Protein AF-A0A9D6Q0T9-F1 (afdb_monomer_lite)

Secondary structure (DSSP, 8-state):
--HHHHHHHHHHHHHHHHHHHHHHHHHHHTHHHHT-PPPP-------SS--SS-HHHHHHHHHHH--SS-EEEEEEEEETTEEEEEEEE--SS-SEEEEETTT--B-PSPPHHHHHHHHHTTS-TTPPEEEEEEEEEE--TT-SS-EEEEEEEE-STT--EEEEETTT--EEEEE-HHHHHHHHHTT-

pLDDT: mean 85.37, std 9.81, range [48.0, 95.06]

Structure (mmCIF, N/CA/C/O backbone):
data_AF-A0A9D6Q0T9-F1
#
_entry.id   AF-A0A9D6Q0T9-F1
#
loop_
_atom_site.group_PDB
_atom_site.id
_atom_site.type_symbol
_atom_site.label_atom_id
_atom_site.label_alt_id
_atom_site.label_comp_id
_atom_site.label_asym_id
_atom_site.label_entity_id
_atom_site.label_seq_id
_atom_site.pdbx_PDB_ins_code
_atom_site.Cartn_x
_atom_site.Cartn_y
_atom_site.Cartn_z
_atom_site.occupancy
_atom_site.B_iso_or_equiv
_atom_site.auth_seq_id
_atom_site.auth_comp_id
_atom_site.auth_asym_id
_atom_site.auth_atom_id
_atom_site.pdbx_PDB_model_num
ATOM 1 N N . MET A 1 1 ? 51.146 19.565 -35.446 1.00 56.25 1 MET A N 1
ATOM 2 C CA . MET A 1 1 ? 50.320 18.329 -35.455 1.00 56.25 1 MET A CA 1
ATOM 3 C C . MET A 1 1 ? 49.364 18.168 -34.254 1.00 56.25 1 MET A C 1
ATOM 5 O O . MET A 1 1 ? 48.573 17.237 -34.261 1.00 56.25 1 MET A O 1
ATOM 9 N N . LYS A 1 2 ? 49.366 19.060 -33.245 1.00 70.19 2 LYS A N 1
ATOM 10 C CA . LYS A 1 2 ? 48.575 18.885 -32.005 1.00 70.19 2 LYS A CA 1
ATOM 11 C C . LYS A 1 2 ? 47.169 19.521 -32.035 1.00 70.19 2 LYS A C 1
ATOM 13 O O . LYS A 1 2 ? 46.230 18.928 -31.521 1.00 70.19 2 LYS A O 1
ATOM 18 N N . LEU A 1 3 ? 46.997 20.662 -32.713 1.00 79.25 3 LEU A N 1
ATOM 19 C CA . LEU A 1 3 ? 45.745 21.440 -32.677 1.00 79.25 3 LEU A CA 1
ATOM 20 C C . LEU A 1 3 ? 44.572 20.778 -33.425 1.00 79.25 3 LEU A C 1
ATOM 22 O O . LEU A 1 3 ? 43.457 20.746 -32.922 1.00 79.25 3 LEU A O 1
ATOM 26 N N . ARG A 1 4 ? 44.824 20.181 -34.599 1.00 81.62 4 ARG A N 1
ATOM 27 C CA . ARG A 1 4 ? 43.792 19.479 -35.389 1.00 81.62 4 ARG A CA 1
ATOM 28 C C . ARG A 1 4 ? 43.253 18.239 -34.675 1.00 81.62 4 ARG A C 1
ATOM 30 O O . ARG A 1 4 ? 42.054 17.987 -34.704 1.00 81.62 4 ARG A O 1
ATOM 37 N N . ASN A 1 5 ? 44.137 17.473 -34.038 1.00 84.88 5 ASN A N 1
ATOM 38 C CA . ASN A 1 5 ? 43.745 16.277 -33.297 1.00 84.88 5 ASN A CA 1
ATOM 39 C C . ASN A 1 5 ? 42.996 16.65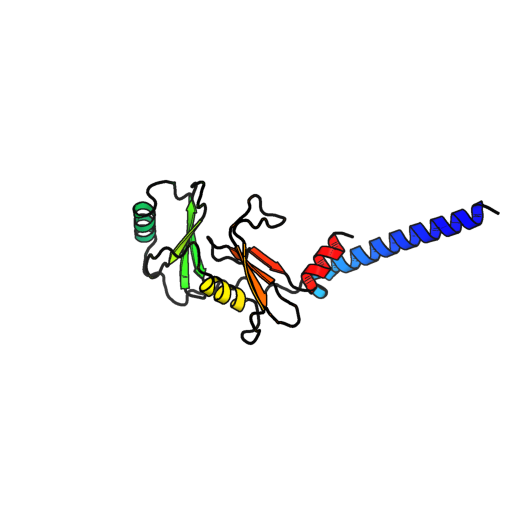9 -32.014 1.00 84.88 5 ASN A C 1
ATOM 41 O O . ASN A 1 5 ? 41.993 16.030 -31.700 1.00 84.88 5 ASN A O 1
ATOM 45 N N . PHE A 1 6 ? 43.416 17.739 -31.343 1.00 89.50 6 PHE A N 1
ATOM 46 C CA . PHE A 1 6 ? 42.693 18.306 -30.205 1.00 89.50 6 PHE A CA 1
ATOM 47 C C . PHE A 1 6 ? 41.296 18.808 -30.593 1.00 89.50 6 PHE A C 1
ATOM 49 O O . PHE A 1 6 ? 40.326 18.450 -29.940 1.00 89.50 6 PHE A O 1
ATOM 56 N N . HIS A 1 7 ? 41.166 19.557 -31.693 1.00 89.19 7 HIS A N 1
ATOM 57 C CA . HIS A 1 7 ? 39.867 20.032 -32.178 1.00 89.19 7 HIS A CA 1
ATOM 58 C C . HIS A 1 7 ? 38.923 18.876 -32.537 1.00 89.19 7 HIS A C 1
ATOM 60 O O . HIS A 1 7 ? 37.756 18.905 -32.163 1.00 89.19 7 HIS A O 1
ATOM 66 N N . ARG A 1 8 ? 39.423 17.823 -33.200 1.00 90.00 8 ARG A N 1
ATOM 67 C CA . ARG A 1 8 ? 38.626 16.618 -33.498 1.00 90.00 8 ARG A CA 1
ATOM 68 C C . ARG A 1 8 ? 38.205 15.870 -32.234 1.00 90.00 8 ARG A C 1
ATOM 70 O O . ARG A 1 8 ? 37.067 15.423 -32.161 1.00 90.00 8 ARG A O 1
ATOM 77 N N . LEU A 1 9 ? 39.094 15.754 -31.247 1.00 92.62 9 LEU A N 1
ATOM 78 C CA . LEU A 1 9 ? 38.790 15.107 -29.970 1.00 92.62 9 LEU A CA 1
ATOM 79 C C . LEU A 1 9 ? 37.754 15.906 -29.168 1.00 92.62 9 LEU A C 1
ATOM 81 O O . LEU A 1 9 ? 36.790 15.333 -28.668 1.00 92.62 9 LEU A O 1
ATOM 85 N N . LEU A 1 10 ? 37.920 17.229 -29.096 1.00 93.50 10 LEU A N 1
ATOM 86 C CA . LEU A 1 10 ? 36.974 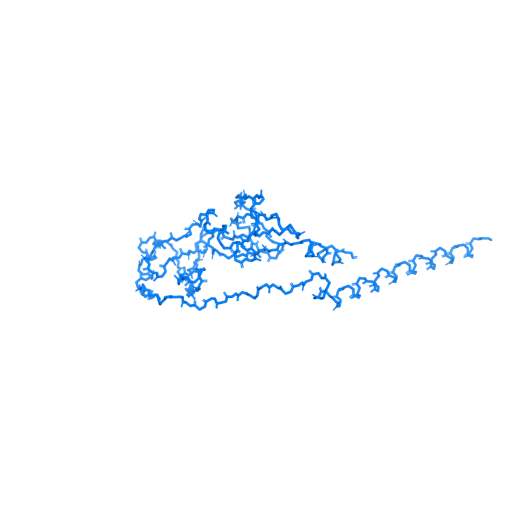18.132 -28.444 1.00 93.50 10 LEU A CA 1
ATOM 87 C C . LEU A 1 10 ? 35.616 18.116 -29.154 1.00 93.50 10 LEU A C 1
ATOM 89 O O . LEU A 1 10 ? 34.583 18.044 -28.498 1.00 93.50 10 LEU A O 1
ATOM 93 N N . GLY A 1 11 ? 35.620 18.125 -30.489 1.00 92.81 11 GLY A N 1
ATOM 94 C CA . GLY A 1 11 ? 34.417 18.003 -31.307 1.00 92.81 11 GLY A CA 1
ATOM 95 C C . GLY A 1 11 ? 33.693 16.678 -31.082 1.00 92.81 11 GLY A C 1
ATOM 96 O O . GLY A 1 11 ? 32.480 16.681 -30.911 1.00 92.81 11 GLY A O 1
ATOM 97 N N . LEU A 1 12 ? 34.421 15.559 -30.998 1.00 94.44 12 LEU A N 1
ATOM 98 C CA . LEU A 1 12 ? 33.843 14.253 -30.671 1.00 94.44 12 LEU A CA 1
ATOM 99 C C . LEU A 1 12 ? 33.223 14.250 -29.268 1.00 94.44 12 LEU A C 1
ATOM 101 O O . LEU A 1 12 ? 32.115 13.751 -29.092 1.00 94.44 12 LEU A O 1
ATOM 105 N N . PHE A 1 13 ? 33.907 14.834 -28.281 1.00 94.81 13 PHE A N 1
ATOM 106 C CA . PHE A 1 13 ? 33.393 14.929 -26.917 1.00 94.81 13 PHE A CA 1
ATOM 107 C C . PHE A 1 13 ? 32.120 15.783 -26.840 1.00 94.81 13 PHE A C 1
ATOM 109 O O . PHE A 1 13 ? 31.116 15.339 -26.288 1.00 94.81 13 PHE A O 1
ATOM 116 N N . LEU A 1 14 ? 32.133 16.976 -27.446 1.00 93.94 14 LEU A N 1
ATOM 117 C CA . LEU A 1 14 ? 30.966 17.861 -27.529 1.00 93.94 14 LEU A CA 1
ATOM 118 C C . LEU A 1 14 ? 29.807 17.198 -28.273 1.00 93.94 14 LEU A C 1
ATOM 120 O O . LEU A 1 14 ? 28.667 17.283 -27.824 1.00 93.94 14 LEU A O 1
ATOM 124 N N . PHE A 1 15 ? 30.091 16.505 -29.375 1.00 95.00 15 PHE A N 1
ATOM 125 C CA . PHE A 1 15 ? 29.083 15.767 -30.125 1.00 95.00 15 PHE A CA 1
ATOM 126 C C . PHE A 1 15 ? 28.442 14.668 -29.275 1.00 95.00 15 PHE A C 1
ATOM 128 O O . PHE A 1 15 ? 27.220 14.613 -29.194 1.00 95.00 15 PHE A O 1
ATOM 135 N N . LEU A 1 16 ? 29.237 13.833 -28.598 1.00 94.50 16 LEU A N 1
ATOM 136 C CA . LEU A 1 16 ? 28.715 12.785 -27.714 1.00 94.50 16 LEU A CA 1
ATOM 137 C C . LEU A 1 16 ? 27.912 13.369 -26.546 1.00 94.50 16 LEU A C 1
ATOM 139 O O . LEU A 1 16 ? 26.868 12.824 -26.190 1.00 94.50 16 LEU A O 1
ATOM 143 N N . PHE A 1 17 ? 28.365 14.490 -25.979 1.00 92.94 17 PHE A N 1
ATOM 144 C CA . PHE A 1 17 ? 27.651 15.195 -24.919 1.00 92.94 17 PHE A CA 1
ATOM 145 C C . PHE A 1 17 ? 26.281 15.698 -25.393 1.00 92.94 17 PHE A C 1
ATOM 147 O O . PHE A 1 17 ? 25.268 15.400 -24.759 1.00 92.94 17 PHE A O 1
ATOM 154 N N . ILE A 1 18 ? 26.232 16.402 -26.529 1.00 94.06 18 ILE A N 1
ATOM 155 C CA . ILE A 1 18 ? 24.982 16.914 -27.108 1.00 94.06 18 ILE A CA 1
ATOM 156 C C . ILE A 1 18 ? 24.071 15.755 -27.511 1.00 94.06 18 ILE A C 1
ATOM 158 O O . ILE A 1 18 ? 22.889 15.779 -27.186 1.00 94.06 18 ILE A O 1
ATOM 162 N N . LEU A 1 19 ? 24.609 14.715 -28.152 1.00 93.88 19 LEU A N 1
ATOM 163 C CA . LEU A 1 19 ? 23.846 13.537 -28.554 1.00 93.88 19 LEU A CA 1
ATOM 164 C C . LEU A 1 19 ? 23.184 12.869 -27.343 1.00 93.88 19 LEU A C 1
ATOM 166 O O . LEU A 1 19 ? 21.989 12.579 -27.384 1.00 93.88 19 LEU A O 1
ATOM 170 N N . ASN A 1 20 ? 23.928 12.677 -26.249 1.00 89.75 20 ASN A N 1
ATOM 171 C CA . ASN A 1 20 ? 23.388 12.120 -25.011 1.00 89.75 20 ASN A CA 1
ATOM 172 C C . ASN A 1 20 ? 22.319 13.037 -24.388 1.00 89.75 20 ASN A C 1
ATOM 174 O O . ASN A 1 20 ? 21.244 12.568 -24.011 1.00 89.75 20 ASN A O 1
ATOM 178 N N . ALA A 1 21 ? 22.565 14.351 -24.341 1.00 88.44 21 ALA A N 1
ATOM 179 C CA . ALA A 1 21 ? 21.605 15.324 -23.820 1.00 88.44 21 ALA A CA 1
ATOM 180 C C . ALA A 1 21 ? 20.300 15.350 -24.638 1.00 88.44 21 ALA A C 1
ATOM 182 O O . ALA A 1 21 ? 19.209 15.334 -24.064 1.00 88.44 21 ALA A O 1
ATOM 183 N N . SER A 1 22 ? 20.396 15.328 -25.970 1.00 91.44 22 SER A N 1
ATOM 184 C CA . SER A 1 22 ? 19.244 15.285 -26.873 1.00 91.44 22 SER A CA 1
ATOM 185 C C . SER A 1 22 ? 18.473 13.975 -26.751 1.00 91.44 22 SER A C 1
ATOM 187 O O . SER A 1 22 ? 17.250 14.011 -26.623 1.00 91.44 22 SER A O 1
ATOM 189 N N . LEU A 1 23 ? 19.163 12.827 -26.727 1.00 88.69 23 LEU A N 1
ATOM 190 C CA . LEU A 1 23 ? 18.531 11.523 -26.511 1.00 88.69 23 LEU A CA 1
ATOM 191 C C . LEU A 1 23 ? 17.774 11.520 -25.180 1.00 88.69 23 LEU A C 1
ATOM 193 O O . LEU A 1 23 ? 16.568 11.279 -25.170 1.00 88.69 23 LEU A O 1
ATOM 197 N N . SER A 1 24 ? 18.442 11.868 -24.077 1.00 84.75 24 SER A N 1
ATOM 198 C CA . SER A 1 24 ? 17.825 11.955 -22.747 1.00 84.75 24 SER A CA 1
ATOM 199 C C . SER A 1 24 ? 16.597 12.873 -22.745 1.00 84.75 24 SER A C 1
ATOM 201 O O . SER A 1 24 ? 15.541 12.493 -22.232 1.00 84.75 24 SER A O 1
ATOM 203 N N . GLY A 1 25 ? 16.684 14.038 -23.394 1.00 84.31 25 GLY A N 1
ATOM 204 C CA . GLY A 1 25 ? 15.562 14.962 -23.566 1.00 84.31 25 GLY A CA 1
ATOM 205 C C . GLY A 1 25 ? 14.369 14.337 -24.296 1.00 84.31 25 GLY A C 1
ATOM 206 O O . GLY A 1 25 ? 13.244 14.418 -23.803 1.00 84.31 25 GLY A O 1
ATOM 207 N N . VAL A 1 26 ? 14.604 13.653 -25.420 1.00 88.56 26 VAL A N 1
ATOM 208 C CA . VAL A 1 26 ? 13.553 12.971 -26.196 1.00 88.56 26 VAL A CA 1
ATOM 209 C C . VAL A 1 26 ? 12.909 11.846 -25.387 1.00 88.56 26 VAL A C 1
ATOM 211 O O . VAL A 1 26 ? 11.680 11.764 -25.338 1.00 88.56 26 VAL A O 1
ATOM 214 N N . PHE A 1 27 ? 13.704 11.012 -24.710 1.00 84.62 27 PHE A N 1
ATOM 215 C CA . PHE A 1 27 ? 13.180 9.950 -23.847 1.00 84.62 27 PHE A CA 1
ATOM 216 C C . PHE A 1 27 ? 12.309 10.517 -22.720 1.00 84.62 27 PHE A C 1
ATOM 218 O O . PHE A 1 27 ? 11.232 9.984 -22.453 1.00 84.62 27 PHE A O 1
ATOM 225 N N . ARG A 1 28 ? 12.739 11.618 -22.090 1.00 80.44 28 ARG A N 1
ATOM 226 C CA . ARG A 1 28 ? 11.983 12.289 -21.022 1.00 80.44 28 ARG A CA 1
ATOM 227 C C . ARG A 1 28 ? 10.688 12.911 -21.540 1.00 80.44 28 ARG A C 1
ATOM 229 O O . ARG A 1 28 ? 9.65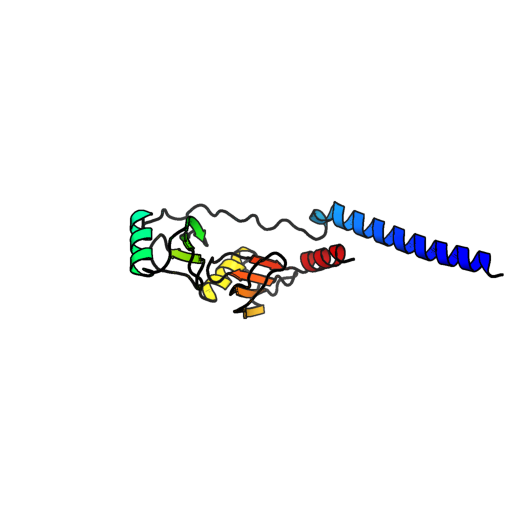0 12.729 -20.909 1.00 80.44 28 ARG A O 1
ATOM 236 N N . ALA A 1 29 ? 10.726 13.589 -22.687 1.00 83.88 29 ALA A N 1
ATOM 237 C CA . ALA A 1 29 ? 9.542 14.186 -23.306 1.00 83.88 29 ALA A CA 1
ATOM 238 C C . ALA A 1 29 ? 8.496 13.126 -23.694 1.00 83.88 29 ALA A C 1
ATOM 240 O O . ALA A 1 29 ? 7.297 13.359 -23.571 1.00 83.88 29 ALA A O 1
ATOM 241 N N . ASN A 1 30 ? 8.950 11.933 -24.088 1.00 82.19 30 ASN A N 1
ATOM 242 C CA . ASN A 1 30 ? 8.097 10.825 -24.526 1.00 82.19 30 ASN A CA 1
ATOM 243 C C . ASN A 1 30 ? 7.941 9.725 -23.462 1.00 82.19 30 ASN A C 1
ATOM 245 O O . ASN A 1 30 ? 7.529 8.603 -23.771 1.00 82.19 30 ASN A O 1
ATOM 249 N N . ALA A 1 31 ? 8.238 10.039 -22.196 1.00 76.50 31 ALA A N 1
ATOM 250 C CA . ALA A 1 31 ? 8.290 9.067 -21.108 1.00 76.50 31 ALA A CA 1
ATOM 251 C C . ALA A 1 31 ? 7.002 8.241 -20.983 1.00 76.50 31 ALA A C 1
ATOM 253 O O . ALA A 1 31 ? 7.068 7.029 -20.772 1.00 76.50 31 ALA A O 1
ATOM 254 N N . LYS A 1 32 ? 5.835 8.875 -21.172 1.00 76.44 32 LYS A N 1
ATOM 255 C CA . LYS A 1 32 ? 4.518 8.220 -21.106 1.00 76.44 32 LYS A CA 1
ATOM 256 C C . LYS A 1 32 ? 4.387 7.062 -22.101 1.00 76.44 32 LYS A C 1
ATOM 258 O O . LYS A 1 32 ? 3.870 6.003 -21.759 1.00 76.44 32 LYS A O 1
ATOM 263 N N . TRP A 1 33 ? 4.876 7.246 -23.322 1.00 73.31 33 TRP A N 1
ATOM 264 C CA . TRP A 1 33 ? 4.760 6.242 -24.378 1.00 73.31 33 TRP A CA 1
ATOM 265 C C . TRP A 1 33 ? 5.784 5.114 -24.240 1.00 73.31 33 TRP A C 1
ATOM 267 O O . TRP A 1 33 ? 5.518 3.994 -24.668 1.00 73.31 33 TRP A O 1
ATOM 277 N N . TRP A 1 34 ? 6.937 5.388 -23.627 1.00 69.44 34 TRP A N 1
ATOM 278 C CA . TRP A 1 34 ? 8.061 4.451 -23.632 1.00 69.44 34 TRP A CA 1
ATOM 279 C C . TRP A 1 34 ? 8.165 3.637 -22.341 1.00 69.44 34 TRP A C 1
ATOM 281 O O . TRP A 1 34 ? 8.419 2.435 -22.393 1.00 69.44 34 TRP A O 1
ATOM 291 N N . TYR A 1 35 ? 7.981 4.261 -21.173 1.00 72.38 35 TYR A N 1
ATOM 292 C CA . TYR A 1 35 ? 8.305 3.605 -19.897 1.00 72.38 35 TYR A CA 1
ATOM 293 C C . TYR A 1 35 ? 7.479 4.043 -18.679 1.00 72.38 35 TYR A C 1
ATOM 295 O O . TYR A 1 35 ? 7.543 3.401 -17.629 1.00 72.38 35 TYR A O 1
ATOM 303 N N . TRP A 1 36 ? 6.669 5.092 -18.795 1.00 67.56 36 TRP A N 1
ATOM 304 C CA . TRP A 1 36 ? 5.618 5.444 -17.843 1.00 67.56 36 TRP A CA 1
ATOM 305 C C . TRP A 1 36 ? 4.259 5.120 -18.443 1.00 67.56 36 TRP A C 1
ATOM 307 O O . TRP A 1 36 ? 3.443 6.008 -18.681 1.00 67.56 36 TRP A O 1
ATOM 317 N N . LYS A 1 37 ? 4.012 3.823 -18.659 1.00 66.38 37 LYS A N 1
ATOM 318 C CA . LYS A 1 37 ? 2.654 3.356 -18.933 1.00 66.38 37 LYS A CA 1
ATOM 319 C C . LYS A 1 37 ? 1.751 3.782 -17.781 1.00 66.38 37 LYS A C 1
ATOM 321 O O . LYS A 1 37 ? 2.177 3.766 -16.614 1.00 66.38 37 LYS A O 1
ATOM 326 N N . ASP A 1 38 ? 0.536 4.194 -18.134 1.00 58.28 38 ASP A N 1
ATOM 327 C CA . ASP A 1 38 ? -0.460 4.641 -17.173 1.00 58.28 38 ASP A CA 1
ATOM 328 C C . ASP A 1 38 ? -0.551 3.605 -16.048 1.00 58.28 38 ASP A C 1
ATOM 330 O O . ASP A 1 38 ? -0.626 2.395 -16.284 1.00 58.28 38 ASP A O 1
ATOM 334 N N . ARG A 1 39 ? -0.482 4.078 -14.796 1.00 57.09 39 ARG A N 1
ATOM 335 C CA . ARG A 1 39 ? -0.912 3.239 -13.674 1.00 57.09 39 ARG A CA 1
ATOM 336 C C . ARG A 1 39 ? -2.321 2.767 -14.042 1.00 57.09 39 ARG A C 1
ATOM 338 O O . ARG A 1 39 ? -3.081 3.610 -14.531 1.00 57.09 39 ARG A O 1
ATOM 345 N N . PRO A 1 40 ? -2.723 1.507 -13.789 1.00 52.34 40 PRO A N 1
ATOM 346 C CA . PRO A 1 40 ? -4.152 1.283 -13.642 1.00 52.34 40 PRO A CA 1
ATOM 347 C C . PRO A 1 40 ? -4.616 2.358 -12.657 1.00 52.34 40 PRO A C 1
ATOM 349 O O . PRO A 1 40 ? -3.995 2.521 -11.598 1.00 52.34 40 PRO A O 1
ATOM 352 N N . ALA A 1 41 ? -5.564 3.198 -13.091 1.00 48.00 41 ALA A N 1
ATOM 353 C CA . ALA A 1 41 ? -6.053 4.299 -12.276 1.00 48.00 41 ALA A CA 1
ATOM 354 C C . ALA A 1 41 ? -6.310 3.743 -10.876 1.00 48.00 41 ALA A C 1
ATOM 356 O O . ALA A 1 41 ? -6.735 2.587 -10.766 1.00 48.00 41 ALA A O 1
ATOM 357 N N . LYS A 1 42 ? -6.006 4.517 -9.822 1.00 52.75 42 LYS A N 1
ATOM 358 C CA . LYS A 1 42 ? -6.458 4.181 -8.469 1.00 52.75 42 LYS A CA 1
ATOM 359 C C . LYS A 1 42 ? -7.962 4.003 -8.624 1.00 52.75 42 LYS A C 1
ATOM 361 O O . LYS A 1 42 ? -8.672 4.987 -8.786 1.00 52.75 42 LYS A O 1
ATOM 366 N N . LYS A 1 43 ? -8.418 2.755 -8.755 1.00 52.28 43 LYS A N 1
ATOM 367 C CA . LYS A 1 43 ? -9.829 2.467 -8.918 1.00 52.28 43 LYS A CA 1
ATOM 368 C C . LYS A 1 43 ? -10.372 2.839 -7.561 1.00 52.28 43 LYS A C 1
ATOM 370 O O . LYS A 1 43 ? -10.174 2.097 -6.601 1.00 52.28 43 LYS A O 1
ATOM 375 N N . GLU A 1 44 ? -10.954 4.026 -7.465 1.00 52.66 44 GLU A N 1
ATOM 376 C CA . GLU A 1 44 ? -11.899 4.344 -6.411 1.00 52.66 44 GLU A CA 1
ATOM 377 C C . GLU A 1 44 ? -13.052 3.385 -6.657 1.00 52.66 44 GLU A C 1
ATOM 379 O O . GLU A 1 44 ? -13.976 3.644 -7.421 1.00 52.66 44 GLU A O 1
ATOM 384 N N . ALA A 1 45 ? -12.866 2.156 -6.178 1.00 58.47 45 ALA A N 1
ATOM 385 C CA . ALA A 1 45 ? -13.852 1.122 -6.327 1.00 58.47 45 ALA A CA 1
ATOM 386 C C . ALA A 1 45 ? -15.063 1.639 -5.567 1.00 58.47 45 ALA A C 1
ATOM 388 O O . ALA A 1 45 ? -14.967 1.876 -4.361 1.00 58.47 45 ALA A O 1
ATOM 389 N N . ALA A 1 46 ? -16.166 1.844 -6.283 1.00 65.19 46 ALA A N 1
ATOM 390 C CA . ALA A 1 46 ? -17.447 2.111 -5.661 1.00 65.19 46 ALA A CA 1
ATOM 391 C C . ALA A 1 46 ? -17.650 1.113 -4.515 1.00 65.19 46 ALA A C 1
ATOM 393 O O . ALA A 1 46 ? -17.255 -0.056 -4.619 1.00 65.19 46 ALA A O 1
ATOM 394 N N . PHE A 1 47 ? -18.199 1.592 -3.402 1.00 70.38 47 PHE A N 1
ATOM 395 C CA . PHE A 1 47 ? -18.510 0.727 -2.277 1.00 70.38 47 PHE A CA 1
ATOM 396 C C . PHE A 1 47 ? -19.426 -0.392 -2.771 1.00 70.38 47 PHE A C 1
ATOM 398 O O . PHE A 1 47 ? -20.503 -0.123 -3.299 1.00 70.38 47 PHE A O 1
ATOM 405 N N . LEU A 1 48 ? -18.989 -1.645 -2.630 1.00 70.62 48 LEU A N 1
ATOM 406 C CA . LEU A 1 48 ? -19.838 -2.788 -2.971 1.00 70.62 48 LEU A CA 1
ATOM 407 C C . LEU A 1 48 ? -20.941 -2.984 -1.918 1.00 70.62 48 LEU A C 1
ATOM 409 O O . LEU A 1 48 ? -21.918 -3.677 -2.182 1.00 70.62 48 LEU A O 1
ATOM 413 N N . ALA A 1 49 ? -20.786 -2.363 -0.745 1.00 72.62 49 ALA A N 1
ATOM 414 C CA . ALA A 1 49 ? -21.771 -2.291 0.325 1.00 72.62 49 ALA A CA 1
ATOM 415 C C . ALA A 1 49 ? -21.592 -0.983 1.124 1.00 72.62 49 ALA A C 1
ATOM 417 O O . ALA A 1 49 ? -20.447 -0.546 1.296 1.00 72.62 49 ALA A O 1
ATOM 418 N N . PRO A 1 50 ? -22.679 -0.359 1.618 1.00 76.75 50 PRO A N 1
ATOM 419 C CA . PRO A 1 50 ? -22.585 0.810 2.492 1.00 76.75 50 PRO A CA 1
ATOM 420 C C . PRO A 1 50 ? -21.876 0.462 3.815 1.00 76.75 50 PRO A C 1
ATOM 422 O O . PRO A 1 50 ? -21.903 -0.700 4.234 1.00 76.75 50 PRO A O 1
ATOM 425 N N . PRO A 1 51 ? -21.235 1.440 4.483 1.00 82.88 51 PRO A N 1
ATOM 426 C CA . PRO A 1 51 ? -20.706 1.235 5.829 1.00 82.88 51 PRO A CA 1
ATOM 427 C C . PRO A 1 51 ? -21.851 0.882 6.789 1.00 82.88 51 PRO A C 1
ATOM 429 O O . PRO A 1 51 ? -22.931 1.465 6.717 1.00 82.88 51 PRO A O 1
ATOM 432 N N . THR A 1 52 ? -21.620 -0.105 7.653 1.00 88.94 52 THR A N 1
ATOM 433 C CA . THR A 1 52 ? -22.573 -0.521 8.696 1.00 88.94 52 THR A CA 1
ATOM 434 C C . THR A 1 52 ? -22.301 0.215 10.002 1.00 88.94 52 THR A C 1
ATOM 436 O O . THR A 1 52 ? -23.238 0.587 10.694 1.00 88.94 52 THR A O 1
ATOM 439 N N . VAL A 1 53 ? -21.022 0.452 10.296 1.00 89.62 53 VAL A N 1
ATOM 440 C CA . VAL A 1 53 ? -20.558 1.270 11.416 1.00 89.62 53 VAL A CA 1
ATOM 441 C C . VAL A 1 53 ? -20.519 2.717 10.947 1.00 89.62 53 VAL A C 1
ATOM 443 O O . VAL A 1 53 ? -19.882 3.011 9.931 1.00 89.62 53 VAL A O 1
ATOM 446 N N . ASP A 1 54 ? -21.200 3.610 11.659 1.00 91.44 54 ASP A N 1
ATOM 447 C CA . ASP A 1 54 ? -21.170 5.039 11.354 1.00 91.44 54 ASP A CA 1
ATOM 448 C C . ASP A 1 54 ? -19.885 5.715 11.876 1.00 91.44 54 ASP A C 1
ATOM 450 O O . ASP A 1 54 ? -19.027 5.099 12.513 1.00 91.44 54 ASP A O 1
ATOM 454 N N . PHE A 1 55 ? -19.718 7.009 11.590 1.00 88.81 55 PHE A N 1
ATOM 455 C CA . PHE A 1 55 ? -18.537 7.749 12.041 1.00 88.81 55 PHE A CA 1
ATOM 456 C C . PHE A 1 55 ? -18.451 7.902 13.567 1.00 88.81 55 PHE A C 1
ATOM 458 O O . PHE A 1 55 ? -17.342 7.925 14.103 1.00 88.81 55 PHE A O 1
ATOM 465 N N . GLU A 1 56 ? -19.579 8.027 14.268 1.00 90.69 56 GLU A N 1
ATOM 466 C CA . GLU A 1 56 ? -19.604 8.243 15.719 1.00 90.69 56 GLU A CA 1
ATOM 467 C C . GLU A 1 56 ? -19.239 6.954 16.463 1.00 90.69 56 GLU A C 1
ATOM 469 O O . GLU A 1 56 ? -18.426 6.958 17.390 1.00 90.69 56 GLU A O 1
ATOM 474 N N . GLU A 1 57 ? -19.789 5.831 16.016 1.00 91.75 57 GLU A N 1
ATOM 475 C CA . GLU A 1 57 ? -19.471 4.501 16.501 1.00 91.75 57 GLU A CA 1
ATOM 476 C C . GLU A 1 57 ? -18.021 4.133 16.171 1.00 91.75 57 GLU A C 1
ATOM 478 O O . GLU A 1 57 ? -17.289 3.697 17.059 1.00 91.75 57 GLU A O 1
ATOM 483 N N . ALA A 1 58 ? -17.544 4.408 14.952 1.00 91.00 58 ALA A N 1
ATOM 484 C CA . ALA A 1 58 ? -16.144 4.187 14.587 1.00 91.00 58 ALA A CA 1
ATOM 485 C C . ALA A 1 58 ? -15.180 5.004 15.469 1.00 91.00 58 ALA A C 1
ATOM 487 O O . ALA A 1 58 ? -14.135 4.498 15.888 1.00 91.00 58 ALA A O 1
ATOM 488 N N . PHE A 1 59 ? -15.542 6.247 15.801 1.00 91.56 59 PHE A N 1
ATOM 489 C CA . PHE A 1 59 ? -14.782 7.099 16.716 1.00 91.56 59 PHE A CA 1
ATOM 490 C C . PHE A 1 59 ? -14.765 6.536 18.143 1.00 91.56 59 PHE A C 1
ATOM 492 O O . PHE A 1 59 ? -13.697 6.451 18.752 1.00 91.56 59 PHE A O 1
ATOM 499 N N . LYS A 1 60 ? -15.917 6.085 18.660 1.00 92.31 60 LYS A N 1
ATOM 500 C CA . LYS A 1 60 ? -16.027 5.429 19.975 1.00 92.31 60 LYS A CA 1
ATOM 501 C C . LYS A 1 60 ? -15.200 4.147 20.040 1.00 92.31 60 LYS A C 1
ATOM 503 O O . LYS A 1 60 ? -14.446 3.957 20.994 1.00 92.31 60 LYS A O 1
ATOM 508 N N . ILE A 1 61 ? -15.283 3.295 19.015 1.00 91.88 61 ILE A N 1
ATOM 509 C CA . ILE A 1 61 ? -14.482 2.068 18.920 1.00 91.88 61 ILE A CA 1
ATOM 510 C C . ILE A 1 61 ? -12.995 2.426 18.926 1.00 91.88 61 ILE A C 1
ATOM 512 O O . ILE A 1 61 ? -12.239 1.848 19.710 1.00 91.88 61 ILE A O 1
ATOM 516 N N . TYR A 1 62 ? -12.578 3.408 18.118 1.00 90.88 62 TYR A N 1
ATOM 517 C CA . TYR A 1 62 ? -11.189 3.860 18.093 1.00 90.88 62 TYR A CA 1
ATOM 518 C C . TYR A 1 62 ? -10.733 4.339 19.478 1.00 90.88 62 TYR A C 1
ATOM 520 O O . TYR A 1 62 ? -9.735 3.831 19.981 1.00 90.88 62 TYR A O 1
ATOM 528 N N . GLN A 1 63 ? -11.466 5.257 20.117 1.00 90.56 63 GLN A N 1
ATOM 529 C CA . GLN A 1 63 ? -11.092 5.801 21.429 1.00 90.56 63 GLN A CA 1
ATOM 530 C C . GLN A 1 63 ? -11.053 4.731 22.519 1.00 90.56 63 GLN A C 1
ATOM 532 O O . GLN A 1 63 ? -10.166 4.754 23.368 1.00 90.56 63 GLN A O 1
ATOM 537 N N . SER A 1 64 ? -11.976 3.767 22.484 1.00 91.00 64 SER A N 1
ATOM 538 C CA . SER A 1 64 ? -11.995 2.670 23.457 1.00 91.00 64 SER A CA 1
ATOM 539 C C . SER A 1 64 ? -10.752 1.778 23.353 1.00 91.00 64 SER A C 1
ATOM 541 O O . SER A 1 64 ? -10.266 1.259 24.355 1.00 91.00 64 SER A O 1
ATOM 543 N N . ARG A 1 65 ? -10.222 1.612 22.135 1.00 89.56 65 ARG A N 1
ATOM 544 C CA . ARG A 1 65 ? -9.060 0.765 21.843 1.00 89.56 65 ARG A CA 1
ATOM 545 C C . ARG A 1 65 ? -7.738 1.515 21.975 1.00 89.56 65 ARG A C 1
ATOM 547 O O . ARG A 1 65 ? -6.720 0.913 22.308 1.00 89.56 65 ARG A O 1
ATOM 554 N N . PHE A 1 66 ? -7.756 2.809 21.680 1.00 88.88 66 PHE A N 1
ATOM 555 C CA . PHE A 1 66 ? -6.600 3.691 21.655 1.00 88.88 66 PHE A CA 1
ATOM 556 C C . PHE A 1 66 ? -6.935 4.973 22.428 1.00 88.88 66 PHE A C 1
ATOM 558 O O . PHE A 1 66 ? -7.216 6.002 21.813 1.00 88.88 66 PHE A O 1
ATOM 565 N N . PRO A 1 67 ? -6.919 4.915 23.773 1.00 83.25 67 PRO A N 1
ATOM 566 C CA . PRO A 1 67 ? -7.217 6.079 24.608 1.00 83.25 67 PRO A CA 1
ATOM 567 C C . PRO A 1 67 ? -6.134 7.158 24.496 1.00 83.25 67 PRO A C 1
ATOM 569 O O . PRO A 1 67 ? -6.379 8.326 24.784 1.00 83.25 67 PRO A O 1
ATOM 572 N N . GLU A 1 68 ? -4.933 6.768 24.067 1.00 81.06 68 GLU A N 1
ATOM 573 C CA . GLU A 1 68 ? -3.822 7.675 23.828 1.00 81.06 68 GLU A CA 1
ATOM 574 C C . GLU A 1 68 ? -3.796 8.131 22.368 1.00 81.06 68 GLU A C 1
ATOM 576 O O . GLU A 1 68 ? -3.846 7.307 21.452 1.00 81.06 68 GLU A O 1
ATO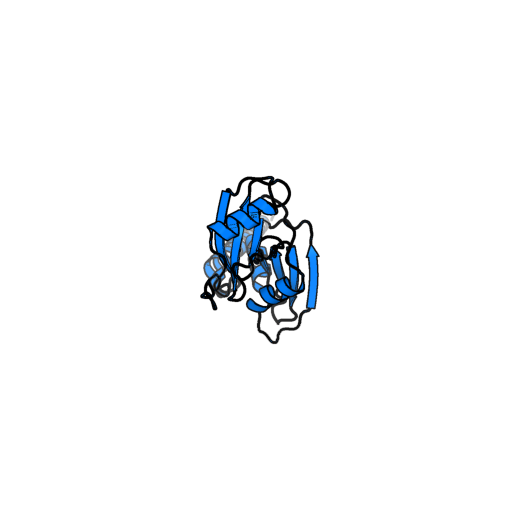M 581 N N . GLY A 1 69 ? -3.651 9.439 22.160 1.00 79.69 69 GLY A N 1
ATOM 582 C CA . GLY A 1 69 ? -3.519 10.065 20.846 1.00 79.69 69 GLY A CA 1
ATOM 583 C C . GLY A 1 69 ? -4.815 10.666 20.310 1.00 79.69 69 GLY A C 1
ATOM 584 O O . GLY A 1 69 ? -5.906 10.111 20.451 1.00 79.69 69 GLY A O 1
ATOM 585 N N . GLN A 1 70 ? -4.683 11.820 19.667 1.00 88.06 70 GLN A N 1
ATOM 586 C CA . GLN A 1 70 ? -5.795 12.523 19.047 1.00 88.06 70 GLN A CA 1
ATOM 587 C C . GLN A 1 70 ? -5.997 12.038 17.613 1.00 88.06 70 GLN A C 1
ATOM 589 O O . GLN A 1 70 ? -5.048 11.843 16.845 1.00 88.06 70 GLN A O 1
ATOM 594 N N . ILE A 1 71 ? -7.262 11.864 17.233 1.00 92.12 71 ILE A N 1
ATOM 595 C CA . ILE A 1 71 ? -7.627 11.658 15.835 1.00 92.12 71 ILE A CA 1
ATOM 596 C C . ILE A 1 71 ? -7.518 13.011 15.133 1.00 92.12 71 ILE A C 1
ATOM 598 O O . ILE A 1 71 ? -8.255 13.942 15.4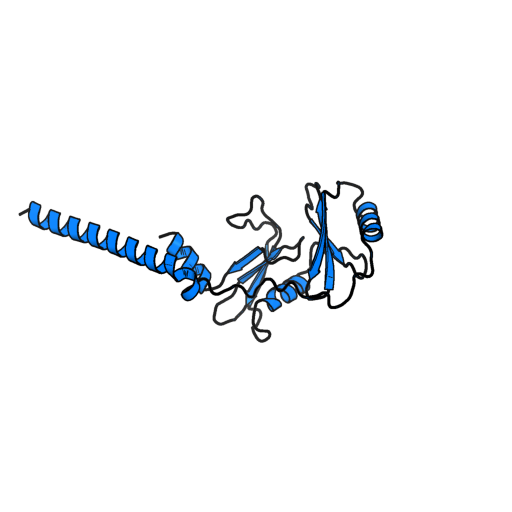44 1.00 92.12 71 ILE A O 1
ATOM 602 N N . LEU A 1 72 ? -6.607 13.102 14.169 1.00 92.94 72 LEU A N 1
ATOM 603 C CA . LEU A 1 72 ? -6.408 14.294 13.346 1.00 92.94 72 LEU A CA 1
ATOM 604 C C . LEU A 1 72 ? -7.355 14.303 12.143 1.00 92.94 72 LEU A C 1
ATOM 606 O O . LEU A 1 72 ? -7.832 15.356 11.730 1.00 92.94 72 LEU A O 1
ATOM 610 N N . GLN A 1 73 ? -7.609 13.128 11.561 1.00 92.88 73 GLN A N 1
ATOM 611 C CA . GLN A 1 73 ? -8.457 12.976 10.383 1.00 92.88 73 GLN A CA 1
ATOM 612 C C . GLN A 1 73 ? -9.035 11.559 10.314 1.00 92.88 73 GLN A C 1
ATOM 614 O O . GLN A 1 73 ? -8.361 10.591 10.668 1.00 92.88 73 GLN A O 1
ATOM 619 N N . ILE A 1 74 ? -10.264 11.439 9.808 1.00 92.88 74 ILE A N 1
ATOM 620 C CA . ILE A 1 74 ? -10.893 10.163 9.453 1.00 92.88 74 ILE A CA 1
ATOM 621 C C . ILE A 1 74 ? -11.246 10.213 7.969 1.00 92.88 74 ILE A C 1
ATOM 623 O O . ILE A 1 74 ? -11.946 11.118 7.521 1.00 92.88 74 ILE A O 1
ATOM 627 N N . GLU A 1 75 ? -10.763 9.242 7.202 1.00 92.62 75 GLU A N 1
ATOM 628 C CA . GLU A 1 75 ? -11.084 9.079 5.783 1.00 92.62 75 GLU A CA 1
ATOM 629 C C . GLU A 1 75 ? -11.848 7.766 5.585 1.00 92.62 75 GLU A C 1
ATOM 631 O O . GLU A 1 75 ? -11.355 6.695 5.941 1.00 92.62 75 GLU A O 1
ATOM 636 N N . LEU A 1 76 ? -13.041 7.830 4.991 1.00 91.38 76 LEU A N 1
ATOM 637 C CA . LEU A 1 76 ? -13.741 6.643 4.503 1.00 91.38 76 LEU A CA 1
ATOM 638 C C . LEU A 1 76 ? -13.257 6.332 3.085 1.00 91.38 76 LEU A C 1
ATOM 640 O O . LEU A 1 76 ? -13.399 7.155 2.182 1.00 91.38 76 LEU A O 1
ATOM 644 N N . LYS A 1 77 ? -12.722 5.130 2.874 1.00 90.56 77 LYS A N 1
ATOM 645 C CA . LYS A 1 77 ? -12.223 4.688 1.567 1.00 90.56 77 LYS A CA 1
ATOM 646 C C . LYS A 1 77 ? -12.655 3.263 1.250 1.00 90.56 77 LYS A C 1
ATOM 648 O O . LYS A 1 77 ? -13.048 2.496 2.124 1.00 90.56 77 LYS A O 1
ATOM 653 N N . SER A 1 78 ? -12.543 2.895 -0.020 1.00 88.44 78 SER A N 1
ATOM 654 C CA . SER A 1 78 ? -12.773 1.527 -0.480 1.00 88.44 78 SER A CA 1
ATOM 655 C C . SER A 1 78 ? -11.465 0.739 -0.503 1.00 88.44 78 SER A C 1
ATOM 657 O O . SER A 1 78 ? -10.473 1.176 -1.095 1.00 88.44 78 SER A O 1
ATOM 659 N N . LEU A 1 79 ? -11.462 -0.435 0.125 1.00 89.12 79 LEU A N 1
ATOM 660 C CA . LEU A 1 79 ? -10.379 -1.409 0.074 1.00 89.12 79 LEU A CA 1
ATOM 661 C C . LEU A 1 79 ? -10.922 -2.729 -0.468 1.00 89.12 79 LEU A C 1
ATOM 663 O O . LEU A 1 79 ? -11.714 -3.399 0.189 1.00 89.12 79 LEU A O 1
ATOM 667 N N . LEU A 1 80 ? -10.504 -3.096 -1.684 1.00 87.25 80 LEU A N 1
ATOM 668 C CA . LEU A 1 80 ? -11.001 -4.290 -2.385 1.00 87.25 80 LEU A CA 1
ATOM 669 C C . LEU A 1 80 ? -12.544 -4.332 -2.466 1.00 87.25 80 LEU A C 1
ATOM 671 O O . LEU A 1 80 ? -13.152 -5.395 -2.372 1.00 87.25 80 LEU A O 1
ATOM 675 N N . GLY A 1 81 ? -13.176 -3.161 -2.616 1.00 86.19 81 GLY A N 1
ATOM 676 C CA . GLY A 1 81 ? -14.632 -3.009 -2.677 1.00 86.19 81 GLY A CA 1
ATOM 677 C C . GLY A 1 81 ? -15.340 -2.968 -1.318 1.00 86.19 81 GLY A C 1
ATOM 678 O O . GLY A 1 81 ? -16.549 -2.748 -1.283 1.00 86.19 81 GLY A O 1
ATOM 679 N N . LYS A 1 82 ? -14.614 -3.143 -0.206 1.00 89.31 82 LYS A N 1
ATOM 680 C CA . LYS A 1 82 ? -15.152 -3.049 1.157 1.00 89.31 82 LYS A CA 1
ATOM 681 C C . LYS A 1 82 ? -14.910 -1.652 1.742 1.00 89.31 82 LYS A C 1
ATOM 683 O O . LYS A 1 82 ? -13.814 -1.115 1.554 1.00 89.31 82 LYS A O 1
ATOM 688 N N . PRO A 1 83 ? -15.881 -1.060 2.456 1.00 92.31 83 PRO A N 1
ATOM 689 C CA . PRO A 1 83 ? -15.686 0.225 3.115 1.00 92.31 83 PRO A CA 1
ATOM 690 C C . PRO A 1 83 ? -14.751 0.066 4.324 1.00 92.31 83 PRO A C 1
ATOM 692 O O . PRO A 1 83 ? -14.933 -0.822 5.161 1.00 92.31 83 PRO A O 1
ATOM 695 N N . VAL A 1 84 ? -13.735 0.922 4.413 1.00 93.50 84 VAL A N 1
ATOM 696 C CA . VAL A 1 84 ? -12.784 0.965 5.530 1.00 93.50 84 VAL A CA 1
ATOM 697 C C . VAL A 1 84 ? -12.535 2.408 5.962 1.00 93.50 84 VAL A C 1
ATOM 699 O O . VAL A 1 84 ? -12.416 3.303 5.122 1.00 93.50 84 VAL A O 1
ATOM 702 N N . TYR A 1 85 ? -12.418 2.623 7.267 1.00 94.88 85 TYR A N 1
ATOM 703 C CA . TYR A 1 85 ? -11.984 3.886 7.849 1.00 94.88 85 TYR A CA 1
ATOM 704 C C . TYR A 1 85 ? -10.466 3.895 8.001 1.00 94.88 85 TYR A C 1
ATOM 706 O O . TYR A 1 85 ? -9.872 2.944 8.511 1.00 94.88 85 TYR A O 1
ATOM 714 N N . LEU A 1 86 ? -9.835 4.974 7.552 1.00 95.06 86 LEU A N 1
ATOM 715 C CA . LEU A 1 86 ? -8.442 5.283 7.823 1.00 95.06 86 LEU A CA 1
ATOM 716 C C . LEU A 1 86 ? -8.393 6.452 8.806 1.00 95.06 86 LEU A C 1
ATOM 718 O O . LEU A 1 86 ? -8.746 7.577 8.459 1.00 95.06 86 LEU A O 1
ATOM 722 N N . PHE A 1 87 ? -7.931 6.176 10.016 1.00 94.50 87 PHE A N 1
ATOM 723 C CA . PHE A 1 87 ? -7.670 7.185 11.030 1.00 94.50 87 PHE A CA 1
ATOM 724 C C . PHE A 1 87 ? -6.232 7.659 10.889 1.00 94.50 87 PHE A C 1
ATOM 726 O O . PHE A 1 87 ? -5.310 6.843 10.896 1.00 94.50 87 PHE A O 1
ATOM 733 N N . GLN A 1 88 ? -6.041 8.968 10.787 1.00 93.88 88 GLN A N 1
ATOM 734 C CA . GLN A 1 88 ? -4.747 9.606 10.967 1.00 93.88 88 GLN A CA 1
ATOM 735 C C . GLN A 1 88 ? -4.665 10.153 12.387 1.00 93.88 88 GLN A C 1
ATOM 737 O O . GLN A 1 88 ? -5.583 10.824 12.859 1.00 93.88 88 GLN A O 1
ATOM 742 N N . THR A 1 89 ? -3.558 9.867 13.058 1.00 92.62 89 THR A N 1
ATOM 743 C CA . THR A 1 89 ? -3.378 10.124 14.487 1.00 92.62 89 THR A CA 1
ATOM 744 C C . THR A 1 89 ? -2.023 10.783 14.724 1.00 92.62 89 THR A C 1
ATOM 746 O O . THR A 1 89 ? -1.113 10.667 13.898 1.00 92.62 89 THR A O 1
ATOM 749 N N . ASP A 1 90 ? -1.881 11.476 15.846 1.00 90.75 90 ASP A N 1
ATOM 750 C CA . ASP A 1 90 ? -0.621 12.087 16.287 1.00 90.75 90 ASP A CA 1
ATOM 751 C C . ASP A 1 90 ? 0.307 11.110 17.032 1.00 90.75 90 ASP A C 1
ATOM 753 O O . ASP A 1 90 ? 1.382 11.493 17.500 1.00 90.75 90 ASP A O 1
ATOM 757 N N . ARG A 1 91 ? -0.076 9.832 17.126 1.00 87.38 91 ARG A N 1
ATOM 758 C CA . ARG A 1 91 ? 0.666 8.841 17.904 1.00 87.38 91 ARG A CA 1
ATOM 759 C C . ARG A 1 91 ? 2.051 8.574 17.305 1.00 87.38 91 ARG A C 1
ATOM 761 O O . ARG A 1 91 ? 2.159 8.368 16.093 1.00 87.38 91 ARG A O 1
ATOM 768 N N . PRO A 1 92 ? 3.103 8.443 18.137 1.00 78.44 92 PRO A N 1
ATOM 769 C CA . PRO A 1 92 ? 4.463 8.216 17.646 1.00 78.44 92 PRO A CA 1
ATOM 770 C C . PRO A 1 92 ? 4.645 6.882 16.912 1.00 78.44 92 PRO A C 1
ATOM 772 O O . PRO A 1 92 ? 5.426 6.800 15.970 1.00 78.44 92 PRO A O 1
ATOM 775 N N . GLN A 1 93 ? 3.946 5.833 17.359 1.00 76.94 93 GLN A N 1
ATOM 776 C CA . GLN A 1 93 ? 4.182 4.453 16.915 1.00 76.94 93 GLN A CA 1
ATOM 777 C C . GLN A 1 93 ? 3.226 3.973 15.819 1.00 76.94 93 GLN A C 1
ATOM 779 O O . GLN A 1 93 ? 3.511 2.977 15.168 1.00 76.94 93 GLN A O 1
ATOM 784 N N . ALA A 1 94 ? 2.086 4.642 15.637 1.00 80.56 94 ALA A N 1
ATOM 785 C CA . ALA A 1 94 ? 1.035 4.192 14.730 1.00 80.56 94 ALA A CA 1
ATOM 786 C C . ALA A 1 94 ? 0.239 5.397 14.226 1.00 80.56 94 ALA A C 1
ATOM 788 O O . ALA A 1 94 ? -0.872 5.678 14.694 1.00 80.56 94 ALA A O 1
ATOM 789 N N . LYS A 1 95 ? 0.849 6.122 13.280 1.00 89.00 95 LYS A N 1
ATOM 790 C CA . LYS A 1 95 ? 0.278 7.334 12.674 1.00 89.00 95 LYS A CA 1
ATOM 791 C C . LYS A 1 95 ? -1.014 7.045 11.927 1.00 89.00 95 LYS A C 1
ATOM 793 O O . LYS A 1 95 ? -1.867 7.927 11.857 1.00 89.00 95 LYS A O 1
ATOM 798 N N . TYR A 1 96 ? -1.169 5.827 11.410 1.00 92.25 96 TYR A N 1
ATOM 799 C CA . TYR A 1 96 ? -2.386 5.396 10.744 1.00 92.25 96 TYR A CA 1
ATOM 800 C C . TYR A 1 96 ? -2.996 4.170 11.411 1.00 92.25 96 TYR A C 1
ATOM 802 O O . TYR A 1 96 ? -2.294 3.250 11.825 1.00 92.25 96 TYR A O 1
ATOM 810 N N . VAL A 1 97 ? -4.326 4.150 11.472 1.00 93.81 97 VAL A N 1
ATOM 811 C CA . VAL A 1 97 ? -5.097 2.967 11.859 1.00 93.81 97 VAL A CA 1
ATOM 812 C C . VAL A 1 97 ? -6.149 2.698 10.809 1.00 93.81 97 VAL A C 1
ATOM 814 O O . VAL A 1 97 ? -6.912 3.586 10.434 1.00 93.81 97 VAL A O 1
ATOM 817 N N . LEU A 1 98 ? -6.193 1.460 10.342 1.00 94.94 98 LEU A N 1
ATOM 818 C CA . LEU A 1 98 ? -7.189 0.995 9.397 1.00 94.94 98 LEU A CA 1
ATOM 819 C C . LEU A 1 98 ? -8.241 0.177 10.135 1.00 94.94 98 LEU A C 1
ATOM 821 O O . LEU A 1 98 ? -7.899 -0.738 10.880 1.00 94.94 98 LEU A O 1
ATOM 825 N N . MET A 1 99 ? -9.511 0.476 9.894 1.00 95.00 99 MET A N 1
ATOM 826 C CA . MET A 1 99 ? -10.649 -0.206 10.502 1.00 95.00 99 MET A CA 1
ATOM 827 C C . MET A 1 99 ? -11.671 -0.596 9.434 1.00 95.00 99 MET A C 1
ATOM 829 O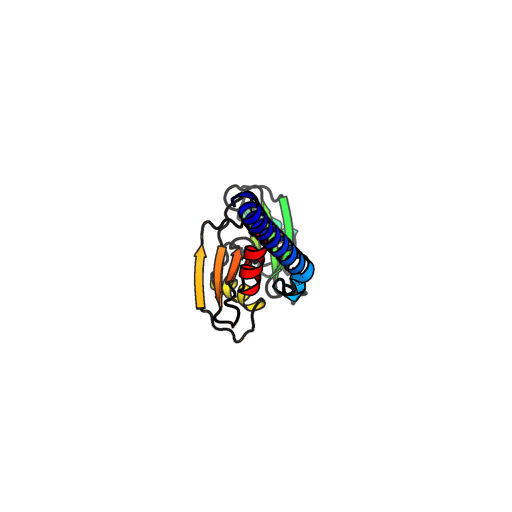 O . MET A 1 99 ? -11.931 0.160 8.500 1.00 95.00 99 MET A O 1
ATOM 833 N N . SER A 1 100 ? -12.276 -1.770 9.575 1.00 94.12 100 SER A N 1
ATOM 834 C CA . SER A 1 100 ? -13.428 -2.193 8.781 1.00 94.12 100 SER A CA 1
ATOM 835 C C . SER A 1 100 ? -14.653 -1.350 9.134 1.00 94.12 100 SER A C 1
ATOM 837 O O . SER A 1 100 ? -15.108 -1.377 10.274 1.00 94.12 100 SER A O 1
ATOM 839 N N . ALA A 1 101 ? -15.245 -0.660 8.157 1.00 92.81 101 ALA A N 1
ATOM 840 C CA . ALA A 1 101 ? -16.497 0.073 8.370 1.00 92.81 101 ALA A CA 1
ATOM 841 C C . ALA A 1 101 ? -17.735 -0.849 8.357 1.00 92.81 101 ALA A C 1
ATOM 843 O O . ALA A 1 101 ? -18.862 -0.388 8.511 1.00 92.81 101 ALA A O 1
ATOM 844 N N . ALA A 1 102 ? -17.546 -2.155 8.137 1.00 91.94 102 ALA A N 1
ATOM 845 C CA . ALA A 1 102 ? -18.612 -3.152 8.208 1.00 91.94 102 ALA A CA 1
ATOM 846 C C . ALA A 1 102 ? -18.694 -3.833 9.585 1.00 91.94 102 ALA A C 1
ATOM 848 O O . ALA A 1 102 ? -19.773 -4.233 9.998 1.00 91.94 102 ALA A O 1
ATOM 849 N N . SER A 1 103 ? -17.561 -3.984 10.281 1.00 91.62 103 SER A N 1
ATOM 850 C CA . SER A 1 103 ? -17.477 -4.741 11.542 1.00 91.62 103 SER A CA 1
ATOM 851 C C . SER A 1 103 ? -16.868 -3.969 12.712 1.00 91.62 103 SER A C 1
ATOM 853 O O . SER A 1 103 ? -16.905 -4.462 13.833 1.00 91.62 103 SER A O 1
ATOM 855 N N . GLY A 1 104 ? -16.247 -2.810 12.475 1.00 92.44 104 GLY A N 1
ATOM 856 C CA . GLY A 1 104 ? -15.489 -2.081 13.498 1.00 92.44 104 GLY A CA 1
ATOM 857 C C . GLY A 1 104 ? -14.139 -2.722 13.849 1.00 92.44 104 GLY A C 1
ATOM 858 O O . GLY A 1 104 ? -13.429 -2.250 14.733 1.00 92.44 104 GLY A O 1
ATOM 859 N N . GLU A 1 105 ? -13.752 -3.797 13.159 1.00 93.81 105 GLU A N 1
ATOM 860 C CA . GLU A 1 105 ? -12.492 -4.499 13.398 1.00 93.81 105 GLU A CA 1
ATOM 861 C C . GLU A 1 105 ? -11.287 -3.663 12.946 1.00 93.81 105 GLU A C 1
ATOM 863 O O . GLU A 1 105 ? -11.273 -3.127 11.835 1.00 93.81 105 GLU A O 1
ATOM 868 N N . ILE A 1 106 ? -10.248 -3.587 13.783 1.00 93.31 106 ILE A N 1
ATOM 869 C CA . ILE A 1 106 ? -8.968 -2.970 13.421 1.00 93.31 106 ILE A CA 1
ATOM 870 C C . ILE A 1 106 ? -8.197 -3.915 12.495 1.00 93.31 106 ILE A C 1
ATOM 872 O O . ILE A 1 106 ? -7.814 -5.009 12.894 1.00 93.31 106 ILE A O 1
ATOM 876 N N . LEU A 1 107 ? -7.948 -3.466 11.267 1.00 93.19 107 LEU A N 1
ATOM 877 C CA . LEU A 1 107 ? -7.261 -4.221 10.218 1.00 93.19 107 LEU A CA 1
ATOM 878 C C . LEU A 1 107 ? -5.750 -3.958 10.175 1.00 93.19 107 LEU A C 1
ATOM 880 O O . LEU A 1 107 ? -5.019 -4.753 9.595 1.00 93.19 107 LEU A O 1
ATOM 884 N N . SER A 1 108 ? -5.282 -2.829 10.712 1.00 91.38 108 SER A N 1
ATOM 885 C CA . SER A 1 108 ? -3.860 -2.465 10.729 1.00 91.38 108 SER A CA 1
ATOM 886 C C . SER A 1 108 ? -3.138 -3.014 11.972 1.00 91.38 108 SER A C 1
ATOM 888 O O . SER A 1 108 ? -3.661 -2.830 13.074 1.00 91.38 108 SER A O 1
ATOM 890 N N . PRO A 1 109 ? -1.911 -3.556 11.850 1.00 92.81 109 PRO A N 1
ATOM 891 C CA . PRO A 1 109 ? -1.183 -3.801 10.606 1.00 92.81 109 PRO A CA 1
ATOM 892 C C . PRO A 1 109 ? -1.814 -4.943 9.799 1.00 92.81 109 PRO A C 1
ATOM 894 O O . PRO A 1 109 ? -2.171 -5.982 10.352 1.00 92.81 109 PRO A O 1
ATOM 897 N N . ILE A 1 110 ? -1.940 -4.757 8.483 1.00 93.62 110 ILE A N 1
ATOM 898 C CA . ILE A 1 110 ? -2.538 -5.774 7.617 1.00 93.62 110 ILE A CA 1
ATOM 899 C C . ILE A 1 110 ? -1.661 -7.025 7.548 1.00 93.62 110 ILE A C 1
ATOM 901 O O . ILE A 1 110 ? -0.436 -6.953 7.607 1.00 93.62 110 ILE A O 1
ATOM 905 N N . GLY A 1 111 ? -2.290 -8.185 7.368 1.00 93.00 111 GLY A N 1
ATOM 906 C CA . GLY A 1 111 ? -1.583 -9.438 7.113 1.00 93.00 111 GLY A CA 1
ATOM 907 C C . GLY A 1 111 ? -1.066 -9.558 5.674 1.00 93.00 111 GLY A C 1
ATOM 908 O O . GLY A 1 111 ? -1.536 -8.874 4.758 1.00 93.00 111 GLY A O 1
ATOM 909 N N . LEU A 1 112 ? -0.142 -10.501 5.462 1.00 92.12 112 LEU A N 1
ATOM 910 C CA . LEU A 1 112 ? 0.434 -10.789 4.144 1.00 92.12 112 LEU A CA 1
ATOM 911 C C . LEU A 1 112 ? -0.637 -11.156 3.102 1.00 92.12 112 LEU A C 1
ATOM 913 O O . LEU A 1 112 ? -0.584 -10.676 1.974 1.00 92.12 112 LEU A O 1
ATOM 917 N N . GLU A 1 113 ? -1.631 -11.959 3.483 1.00 92.50 113 GLU A N 1
ATOM 918 C CA . GLU A 1 113 ? -2.718 -12.379 2.587 1.00 92.50 113 GLU A CA 1
ATOM 919 C C . GLU A 1 113 ? -3.487 -11.186 2.010 1.00 92.50 113 GLU A C 1
ATOM 921 O O . GLU A 1 113 ? -3.715 -11.100 0.800 1.00 92.50 113 GLU A O 1
ATOM 926 N N . LEU A 1 114 ? -3.832 -10.215 2.861 1.00 92.00 114 LEU A N 1
ATOM 927 C CA . LEU A 1 114 ? -4.519 -9.004 2.426 1.00 92.00 114 LEU A CA 1
ATOM 928 C C . LEU A 1 114 ? -3.612 -8.155 1.526 1.00 92.00 114 LEU A C 1
ATOM 930 O O . LEU A 1 114 ? -4.063 -7.656 0.494 1.00 92.00 114 LEU A O 1
ATOM 934 N N . ALA A 1 115 ? -2.321 -8.053 1.854 1.00 92.69 115 ALA A N 1
ATOM 935 C CA . ALA A 1 115 ? -1.347 -7.362 1.014 1.00 92.69 115 ALA A CA 1
ATOM 936 C C . ALA A 1 115 ? -1.219 -8.007 -0.380 1.00 92.69 115 ALA A C 1
ATOM 938 O O . ALA A 1 115 ? -1.184 -7.292 -1.384 1.00 92.69 115 ALA A O 1
ATOM 939 N N . ILE A 1 116 ? -1.224 -9.343 -0.469 1.00 92.25 116 ILE A N 1
ATOM 940 C CA . ILE A 1 116 ? -1.225 -10.086 -1.740 1.00 92.25 116 ILE A CA 1
ATOM 941 C C . ILE A 1 116 ? -2.499 -9.805 -2.533 1.00 92.25 116 ILE A C 1
ATOM 943 O O . ILE A 1 116 ? -2.411 -9.560 -3.736 1.00 92.25 116 ILE A O 1
ATOM 947 N N . GLN A 1 117 ? -3.671 -9.785 -1.895 1.00 90.88 117 GLN A N 1
ATOM 948 C CA . GLN A 1 117 ? -4.925 -9.450 -2.579 1.00 90.88 117 GLN A CA 1
ATOM 949 C C . GLN A 1 117 ? -4.910 -8.022 -3.138 1.00 90.88 117 GLN A C 1
ATOM 951 O O . GLN A 1 117 ? -5.298 -7.806 -4.289 1.00 90.88 117 GLN A O 1
ATOM 956 N N . ILE A 1 118 ? -4.400 -7.060 -2.362 1.00 90.19 118 ILE A N 1
ATOM 957 C CA . ILE A 1 118 ? -4.210 -5.674 -2.809 1.00 90.19 118 ILE A CA 1
ATOM 958 C C . ILE A 1 118 ? -3.267 -5.638 -4.009 1.00 90.19 118 ILE A C 1
ATOM 960 O O . ILE A 1 118 ? -3.613 -5.064 -5.040 1.00 90.19 118 ILE A O 1
ATOM 964 N N . ALA A 1 119 ? -2.109 -6.291 -3.922 1.00 89.75 119 ALA A N 1
ATOM 965 C CA . ALA A 1 119 ? -1.120 -6.306 -4.994 1.00 89.75 119 ALA A CA 1
ATOM 966 C C . ALA A 1 119 ? -1.643 -6.990 -6.271 1.00 89.75 119 ALA A C 1
ATOM 968 O O . ALA A 1 119 ? -1.422 -6.486 -7.371 1.00 89.75 119 ALA A O 1
ATOM 969 N N . ARG A 1 120 ? -2.427 -8.068 -6.138 1.00 88.62 120 ARG A N 1
ATOM 970 C CA . ARG A 1 120 ? -3.090 -8.750 -7.264 1.00 88.62 120 ARG A CA 1
ATOM 971 C C . ARG A 1 120 ? -4.053 -7.852 -8.036 1.00 88.62 120 ARG A C 1
ATOM 973 O O . ARG A 1 120 ? -4.281 -8.105 -9.211 1.00 88.62 120 ARG A O 1
ATOM 980 N N . SER A 1 121 ? -4.596 -6.796 -7.424 1.00 85.75 121 SER A N 1
ATOM 981 C CA . SER A 1 121 ? -5.468 -5.847 -8.133 1.00 85.75 121 SER A CA 1
ATOM 982 C C . SER A 1 121 ? -4.739 -4.995 -9.188 1.00 85.75 121 SER A C 1
ATOM 984 O O . SER A 1 121 ? -5.394 -4.371 -10.022 1.00 85.75 121 SER A O 1
ATOM 986 N N . PHE A 1 122 ? -3.399 -4.995 -9.180 1.00 82.12 122 PHE A N 1
ATOM 987 C CA . PHE A 1 122 ? -2.547 -4.224 -10.095 1.00 82.12 122 PHE A CA 1
ATOM 988 C C . PHE A 1 122 ? -1.910 -5.054 -11.214 1.00 82.12 122 PHE A C 1
ATOM 990 O O . PHE A 1 122 ? -1.298 -4.476 -12.111 1.00 82.12 122 PHE A O 1
ATOM 997 N N . VAL A 1 123 ? -2.032 -6.379 -11.161 1.00 83.50 123 VAL A N 1
ATOM 998 C CA . VAL A 1 123 ? -1.476 -7.320 -12.146 1.00 83.50 123 VAL A CA 1
ATOM 999 C C . VAL A 1 123 ? -2.595 -8.178 -12.738 1.00 83.50 123 VAL A C 1
ATOM 1001 O O . VAL A 1 123 ? -3.745 -8.105 -12.293 1.00 83.50 123 VAL A O 1
ATOM 1004 N N . ASN A 1 124 ? -2.299 -8.990 -13.755 1.00 79.75 124 ASN A N 1
ATOM 1005 C CA . ASN A 1 124 ? -3.308 -9.913 -14.263 1.00 79.75 124 ASN A CA 1
ATOM 1006 C C . ASN A 1 124 ? -3.556 -11.015 -13.228 1.00 79.75 124 ASN A C 1
ATOM 1008 O O . ASN A 1 124 ? -2.634 -11.503 -12.578 1.00 79.75 124 ASN A O 1
ATOM 1012 N N . LYS A 1 125 ? -4.814 -11.455 -13.095 1.00 75.06 125 LYS A N 1
ATOM 1013 C CA . LYS A 1 125 ? -5.199 -12.476 -12.100 1.00 75.06 125 LYS A CA 1
ATOM 1014 C C . LYS A 1 125 ? -4.451 -13.808 -12.263 1.00 75.06 125 LYS A C 1
ATOM 1016 O O . LYS A 1 125 ? -4.363 -14.562 -11.300 1.00 75.06 125 LYS A O 1
ATOM 1021 N N . SER A 1 126 ? -3.950 -14.095 -13.463 1.00 74.69 126 SER A N 1
ATOM 1022 C CA . SER A 1 126 ? -3.192 -15.303 -13.801 1.00 74.69 126 SER A CA 1
ATOM 1023 C C . SER A 1 126 ? -1.711 -15.241 -13.421 1.00 74.69 126 SER A C 1
ATOM 1025 O O . SER A 1 126 ? -1.037 -16.267 -13.482 1.00 74.69 126 SER A O 1
ATOM 1027 N N . ASP A 1 127 ? -1.182 -14.067 -13.066 1.00 83.12 127 ASP A N 1
ATOM 1028 C CA . ASP A 1 127 ? 0.247 -13.908 -12.808 1.00 83.12 127 ASP A CA 1
ATOM 1029 C C . ASP A 1 127 ? 0.629 -14.578 -11.479 1.00 83.12 127 ASP A C 1
ATOM 1031 O O . ASP A 1 127 ? 0.088 -14.275 -10.412 1.00 83.12 127 ASP A O 1
ATOM 1035 N N . ALA A 1 128 ? 1.584 -15.510 -11.539 1.00 84.88 128 ALA A N 1
ATOM 1036 C CA . ALA A 1 128 ? 2.036 -16.241 -10.362 1.00 84.88 128 ALA A CA 1
ATOM 1037 C C . ALA A 1 128 ? 2.831 -15.332 -9.413 1.00 84.88 128 ALA A C 1
ATOM 1039 O O . ALA A 1 128 ? 3.653 -14.517 -9.842 1.00 84.88 128 ALA A O 1
ATOM 1040 N N . LEU A 1 129 ? 2.637 -15.521 -8.106 1.00 88.56 129 LEU A N 1
ATOM 1041 C CA . LEU A 1 129 ? 3.465 -14.878 -7.092 1.00 88.56 129 LEU A CA 1
ATOM 1042 C C . LEU A 1 129 ? 4.891 -15.445 -7.172 1.00 88.56 129 LEU A C 1
ATOM 1044 O O . LEU A 1 129 ? 5.091 -16.658 -7.154 1.00 88.56 129 LEU A O 1
ATOM 1048 N N . ALA A 1 130 ? 5.883 -14.566 -7.284 1.00 87.69 130 ALA A N 1
ATOM 1049 C CA . ALA A 1 130 ? 7.292 -14.938 -7.303 1.00 87.69 130 ALA A CA 1
ATOM 1050 C C . ALA A 1 130 ? 7.893 -14.941 -5.896 1.00 87.69 130 ALA A C 1
ATOM 1052 O O . ALA A 1 130 ? 8.615 -15.872 -5.545 1.00 87.69 130 ALA A O 1
ATOM 1053 N N . LEU A 1 131 ? 7.635 -13.872 -5.138 1.00 91.69 131 LEU A N 1
ATOM 1054 C CA . LEU A 1 131 ? 8.217 -13.622 -3.824 1.00 91.69 131 LEU A CA 1
ATOM 1055 C C . LEU A 1 131 ? 7.317 -12.676 -3.029 1.00 91.69 131 LEU A C 1
ATOM 1057 O O . LEU A 1 131 ? 6.738 -11.740 -3.581 1.00 91.69 131 LEU A O 1
ATOM 1061 N N . SER A 1 132 ? 7.252 -12.906 -1.725 1.00 90.88 132 SER A N 1
ATOM 1062 C CA . SER A 1 132 ? 6.669 -11.989 -0.754 1.00 90.88 132 SER A CA 1
ATOM 1063 C C . SER A 1 132 ? 7.622 -11.826 0.422 1.00 90.88 132 SER A C 1
ATOM 1065 O O . SER A 1 132 ? 8.078 -12.820 0.982 1.00 90.88 132 SER A O 1
ATOM 1067 N N . GLU A 1 133 ? 7.909 -10.587 0.797 1.00 92.56 133 GLU A N 1
ATOM 1068 C CA . GLU A 1 133 ? 8.855 -10.242 1.857 1.00 92.56 133 GLU A CA 1
ATOM 1069 C C . GLU A 1 133 ? 8.259 -9.154 2.755 1.00 92.56 133 GLU A C 1
ATOM 1071 O O . GLU A 1 133 ? 7.636 -8.205 2.272 1.00 92.56 133 GLU A O 1
ATOM 1076 N N . ASN A 1 134 ? 8.446 -9.297 4.067 1.00 93.62 134 ASN A N 1
ATOM 1077 C CA . ASN A 1 134 ? 8.097 -8.269 5.040 1.00 93.62 134 ASN A CA 1
ATOM 1078 C C . ASN A 1 134 ? 9.300 -7.339 5.241 1.00 93.62 134 ASN A C 1
ATOM 1080 O O . ASN A 1 134 ? 10.362 -7.784 5.669 1.00 93.62 134 ASN A O 1
ATOM 1084 N N . LEU A 1 135 ? 9.123 -6.055 4.941 1.00 92.31 135 LEU A N 1
ATOM 1085 C CA . LEU A 1 135 ? 10.130 -5.021 5.128 1.00 92.31 135 LEU A CA 1
ATOM 1086 C C . LEU A 1 135 ? 9.660 -4.069 6.238 1.00 92.31 135 LEU A C 1
ATOM 1088 O O . LEU A 1 135 ? 8.894 -3.145 5.958 1.00 92.31 135 LEU A O 1
ATOM 1092 N N . PRO A 1 136 ? 10.122 -4.245 7.490 1.00 87.69 136 PRO A N 1
ATOM 1093 C CA . PRO A 1 136 ? 9.641 -3.454 8.624 1.00 87.69 136 PRO A CA 1
ATOM 1094 C C . PRO A 1 136 ? 10.052 -1.975 8.554 1.00 87.69 136 PRO A C 1
ATOM 1096 O O . PRO A 1 136 ? 9.406 -1.128 9.159 1.00 87.69 136 PRO A O 1
ATOM 1099 N N . SER A 1 137 ? 11.111 -1.648 7.807 1.00 88.19 137 SER A N 1
ATOM 1100 C CA . SER A 1 137 ? 11.623 -0.281 7.666 1.00 88.19 137 SER A CA 1
ATOM 1101 C C . SER A 1 137 ? 11.982 0.013 6.210 1.00 88.19 137 SER A C 1
ATOM 1103 O O . SER A 1 137 ? 13.137 -0.079 5.792 1.00 88.19 137 SER A O 1
ATOM 1105 N N . PHE A 1 138 ? 10.972 0.338 5.400 1.00 87.44 138 PHE A N 1
ATOM 1106 C CA . PHE A 1 138 ? 11.154 0.725 4.003 1.00 87.44 138 PHE A CA 1
ATOM 1107 C C . PHE A 1 138 ? 10.997 2.235 3.822 1.00 87.44 138 PHE A C 1
ATOM 1109 O O . PHE A 1 138 ? 9.943 2.806 4.098 1.00 87.44 138 PHE A O 1
ATOM 1116 N N . LYS A 1 139 ? 12.033 2.893 3.290 1.00 86.94 139 LYS A N 1
ATOM 1117 C CA . LYS A 1 139 ? 12.000 4.322 2.955 1.00 86.94 139 LYS A CA 1
ATOM 1118 C C . LYS A 1 139 ? 11.912 4.518 1.443 1.00 86.94 139 LYS A C 1
ATOM 1120 O O . LYS A 1 139 ? 12.890 4.334 0.719 1.00 86.94 139 LYS A O 1
ATOM 1125 N N . ALA A 1 140 ? 10.744 4.937 0.958 1.00 80.31 140 ALA A N 1
ATOM 1126 C CA . ALA A 1 140 ? 10.605 5.359 -0.431 1.00 80.31 140 ALA A CA 1
ATOM 1127 C C . ALA A 1 140 ? 11.375 6.667 -0.688 1.00 80.31 140 ALA A C 1
ATOM 1129 O O . ALA A 1 140 ? 11.503 7.506 0.197 1.00 80.31 140 ALA A O 1
ATOM 1130 N N . ARG A 1 141 ? 11.846 6.891 -1.924 1.00 74.56 141 ARG A N 1
ATOM 1131 C CA . ARG A 1 141 ? 12.699 8.050 -2.280 1.00 74.56 141 ARG A CA 1
ATOM 1132 C C . ARG A 1 141 ? 12.106 9.420 -1.904 1.00 74.56 141 ARG A C 1
ATOM 1134 O O . ARG A 1 141 ? 12.866 10.339 -1.631 1.00 74.56 141 ARG A O 1
ATOM 1141 N N . LYS A 1 142 ? 10.776 9.561 -1.938 1.00 73.69 142 LYS A N 1
ATOM 1142 C CA . LYS A 1 142 ? 10.047 10.796 -1.586 1.00 73.69 142 LYS A CA 1
ATOM 1143 C C . LYS A 1 142 ? 9.371 10.736 -0.206 1.00 73.69 142 LYS A C 1
ATOM 1145 O O . LYS A 1 142 ? 8.615 11.641 0.122 1.00 73.69 142 LYS A O 1
ATOM 1150 N N . ALA A 1 143 ? 9.575 9.669 0.565 1.00 77.00 143 ALA A N 1
ATOM 1151 C CA . ALA A 1 143 ? 8.982 9.542 1.891 1.00 77.00 143 ALA A CA 1
ATOM 1152 C C . ALA A 1 143 ? 9.885 10.193 2.944 1.00 77.00 143 ALA A C 1
ATOM 1154 O O . ALA A 1 143 ? 11.101 9.980 2.950 1.00 77.00 143 ALA A O 1
ATOM 1155 N N . ASN A 1 144 ? 9.272 10.954 3.850 1.00 76.38 144 ASN A N 1
ATOM 1156 C CA . ASN A 1 144 ? 9.979 11.581 4.965 1.00 76.38 144 ASN A CA 1
ATOM 1157 C C . ASN A 1 144 ? 10.476 10.532 5.969 1.00 76.38 144 ASN A C 1
ATOM 1159 O O . ASN A 1 144 ? 11.609 10.613 6.441 1.00 76.38 144 ASN A O 1
ATOM 1163 N N . GLU A 1 145 ? 9.672 9.498 6.214 1.00 82.00 145 GLU A N 1
ATOM 1164 C CA . GLU A 1 145 ? 9.919 8.476 7.231 1.00 82.00 145 GLU A CA 1
ATOM 1165 C C . GLU A 1 145 ? 9.847 7.062 6.636 1.00 82.00 145 GLU A C 1
ATOM 1167 O O . GLU A 1 145 ? 9.117 6.844 5.659 1.00 82.00 145 GLU A O 1
ATOM 1172 N N . PRO A 1 146 ? 10.615 6.104 7.188 1.00 86.62 146 PRO A N 1
ATOM 1173 C CA . PRO A 1 146 ? 10.464 4.700 6.845 1.00 86.62 146 PRO A CA 1
ATOM 1174 C C . PRO A 1 146 ? 9.109 4.179 7.330 1.00 86.62 146 PRO A C 1
ATOM 1176 O O . PRO A 1 146 ? 8.617 4.590 8.379 1.00 86.62 146 PRO A O 1
ATOM 1179 N N . ARG A 1 147 ? 8.516 3.265 6.564 1.00 87.50 147 ARG A N 1
ATOM 1180 C CA . ARG A 1 147 ? 7.247 2.619 6.905 1.00 87.50 147 ARG A CA 1
ATOM 1181 C C . ARG A 1 147 ? 7.356 1.102 6.779 1.00 87.50 147 ARG A C 1
ATOM 1183 O O . ARG A 1 147 ? 8.116 0.633 5.922 1.00 87.50 147 ARG A O 1
ATOM 1190 N N . PRO A 1 148 ? 6.600 0.338 7.581 1.00 91.62 148 PRO A N 1
ATOM 1191 C CA . PRO A 1 148 ? 6.490 -1.099 7.405 1.00 91.62 148 PRO A CA 1
ATOM 1192 C C . PRO A 1 148 ? 5.689 -1.406 6.135 1.00 91.62 148 PRO A C 1
ATOM 1194 O O . PRO A 1 148 ? 4.567 -0.926 5.946 1.00 91.62 148 PRO A O 1
ATOM 1197 N N . VAL A 1 149 ? 6.267 -2.203 5.237 1.00 93.44 149 VAL A N 1
ATOM 1198 C CA . VAL A 1 149 ? 5.640 -2.577 3.962 1.00 93.44 149 VAL A CA 1
ATOM 1199 C C . VAL A 1 149 ? 5.804 -4.062 3.673 1.00 93.44 149 VAL A C 1
ATOM 1201 O O . VAL A 1 149 ? 6.764 -4.695 4.105 1.00 93.44 149 VAL A O 1
ATOM 1204 N N . PHE A 1 150 ? 4.896 -4.620 2.883 1.00 94.88 150 PHE A N 1
ATOM 1205 C CA . PHE A 1 150 ? 5.124 -5.886 2.195 1.00 94.88 150 PHE A CA 1
ATOM 1206 C C . PHE A 1 150 ? 5.620 -5.625 0.784 1.00 94.88 150 PHE A C 1
ATOM 1208 O O . PHE A 1 150 ? 4.990 -4.884 0.026 1.00 94.88 150 PHE A O 1
ATOM 1215 N N . ARG A 1 151 ? 6.730 -6.262 0.419 1.00 94.69 151 ARG A N 1
ATOM 1216 C CA . ARG A 1 151 ? 7.222 -6.318 -0.954 1.00 94.69 151 ARG A CA 1
ATOM 1217 C C . ARG A 1 151 ? 6.698 -7.582 -1.613 1.00 94.69 151 ARG A C 1
ATOM 1219 O O . ARG A 1 151 ? 6.963 -8.687 -1.150 1.00 94.69 151 ARG A O 1
ATOM 1226 N N . ILE A 1 152 ? 5.975 -7.410 -2.709 1.00 94.12 152 ILE A N 1
ATOM 1227 C CA . ILE A 1 152 ? 5.283 -8.483 -3.418 1.00 94.12 152 ILE A CA 1
ATOM 1228 C C . ILE A 1 152 ? 5.743 -8.454 -4.868 1.00 94.12 152 ILE A C 1
ATOM 1230 O O . ILE A 1 152 ? 5.591 -7.445 -5.554 1.00 94.12 152 ILE A O 1
ATOM 1234 N N . VAL A 1 153 ? 6.338 -9.550 -5.325 1.00 92.56 153 VAL A N 1
ATOM 1235 C CA . VAL A 1 153 ? 6.919 -9.687 -6.663 1.00 92.56 153 VAL A CA 1
ATOM 1236 C C . VAL A 1 153 ? 6.118 -10.711 -7.448 1.00 92.56 153 VAL A C 1
ATOM 1238 O O . VAL A 1 153 ? 5.887 -11.818 -6.961 1.00 92.56 153 VAL A O 1
ATOM 1241 N N . PHE A 1 154 ? 5.738 -10.371 -8.676 1.00 90.56 154 PHE A N 1
ATOM 1242 C CA . PHE A 1 154 ? 5.022 -11.266 -9.586 1.00 90.56 154 PHE A CA 1
ATOM 1243 C C . PHE A 1 154 ? 5.939 -11.808 -10.689 1.00 90.56 154 PHE A C 1
ATOM 1245 O O . PHE A 1 154 ? 6.922 -11.175 -11.083 1.00 90.56 154 PHE A O 1
ATOM 1252 N N . ARG A 1 155 ? 5.622 -13.010 -11.186 1.00 87.12 155 ARG A N 1
ATOM 1253 C CA . ARG A 1 155 ? 6.260 -13.644 -12.355 1.00 87.12 155 ARG A CA 1
ATOM 1254 C C . ARG A 1 155 ? 5.578 -13.226 -13.662 1.00 87.12 155 ARG A C 1
ATOM 1256 O O . ARG A 1 155 ? 5.347 -14.055 -14.536 1.00 87.12 155 ARG A O 1
ATOM 1263 N N . ASP A 1 156 ? 5.235 -11.955 -13.789 1.00 83.19 156 ASP A N 1
ATOM 1264 C CA . ASP A 1 156 ? 4.732 -11.385 -15.034 1.00 83.19 156 ASP A CA 1
ATOM 1265 C C . ASP A 1 156 ? 5.897 -11.052 -15.987 1.00 83.19 156 ASP A C 1
ATOM 1267 O O . ASP A 1 156 ? 7.080 -11.053 -15.623 1.00 83.19 156 ASP A O 1
ATOM 1271 N N . THR A 1 157 ? 5.575 -10.727 -17.239 1.00 80.25 157 THR A N 1
ATOM 1272 C CA . THR A 1 157 ? 6.584 -10.371 -18.254 1.00 80.25 157 THR A CA 1
ATOM 1273 C C . THR A 1 157 ? 7.437 -9.165 -17.834 1.00 80.25 157 THR A C 1
ATOM 1275 O O . THR A 1 157 ? 8.622 -9.069 -18.188 1.00 80.25 157 THR A O 1
ATOM 1278 N N . LEU A 1 158 ? 6.868 -8.262 -17.029 1.00 79.94 158 LEU A N 1
ATOM 1279 C CA . LEU A 1 158 ? 7.510 -7.033 -16.574 1.00 79.94 158 LEU A CA 1
ATOM 1280 C C . LEU A 1 158 ? 8.251 -7.164 -15.234 1.00 79.94 158 LEU A C 1
ATOM 1282 O O . LEU A 1 158 ? 8.988 -6.233 -14.895 1.00 79.94 158 LEU A O 1
ATOM 1286 N N . LYS A 1 159 ? 8.149 -8.303 -14.534 1.00 85.25 159 LYS A N 1
ATOM 1287 C CA . LYS A 1 159 ? 8.680 -8.521 -13.174 1.00 85.25 159 LYS A CA 1
ATOM 1288 C C . LYS A 1 159 ? 8.235 -7.413 -12.217 1.00 85.25 159 LYS A C 1
ATOM 1290 O O . LYS A 1 159 ? 9.064 -6.694 -11.653 1.00 85.25 159 LYS A O 1
ATOM 1295 N N . THR A 1 160 ? 6.927 -7.239 -12.110 1.00 87.31 160 THR A N 1
ATOM 1296 C CA . THR A 1 160 ? 6.283 -6.202 -11.315 1.00 87.31 160 THR A CA 1
ATOM 1297 C C . THR A 1 160 ? 6.499 -6.460 -9.826 1.00 87.31 160 THR A C 1
ATOM 1299 O O . THR A 1 160 ? 6.227 -7.543 -9.307 1.00 87.31 160 THR A O 1
ATOM 1302 N N . GLU A 1 161 ? 6.979 -5.433 -9.135 1.00 91.00 161 GLU A N 1
ATOM 1303 C CA . GLU A 1 161 ? 7.182 -5.388 -7.694 1.00 91.00 161 GLU A CA 1
ATOM 1304 C C . GLU A 1 161 ? 6.282 -4.318 -7.087 1.00 91.00 161 GLU A C 1
ATOM 1306 O O . GLU A 1 161 ? 6.309 -3.154 -7.495 1.00 91.00 161 GLU A O 1
ATOM 1311 N N . ILE A 1 162 ? 5.495 -4.702 -6.093 1.00 90.88 162 ILE A N 1
ATOM 1312 C CA . ILE A 1 162 ? 4.519 -3.846 -5.430 1.00 90.88 162 ILE A CA 1
ATOM 1313 C C . ILE A 1 162 ? 4.858 -3.791 -3.947 1.00 90.88 162 ILE A C 1
ATOM 1315 O O . ILE A 1 162 ? 5.025 -4.821 -3.302 1.00 90.88 162 ILE A O 1
ATOM 1319 N N . PHE A 1 163 ? 4.953 -2.576 -3.419 1.00 91.88 163 PHE A N 1
ATOM 1320 C CA . PHE A 1 163 ? 5.204 -2.295 -2.013 1.00 91.88 163 PHE A CA 1
ATOM 1321 C C . PHE A 1 163 ? 3.905 -1.801 -1.386 1.00 91.88 163 PHE A C 1
ATOM 1323 O O . PHE A 1 163 ? 3.446 -0.704 -1.718 1.00 91.88 163 PHE A O 1
ATOM 1330 N N . VAL A 1 164 ? 3.308 -2.611 -0.516 1.00 92.44 164 VAL A N 1
ATOM 1331 C CA . VAL A 1 164 ? 2.036 -2.317 0.158 1.00 92.44 164 VAL A CA 1
ATOM 1332 C C . VAL A 1 164 ? 2.308 -1.918 1.602 1.00 92.44 164 VAL A C 1
ATOM 1334 O O . VAL A 1 164 ? 2.945 -2.667 2.334 1.00 92.44 164 VAL A O 1
ATOM 1337 N N . ASP A 1 165 ? 1.832 -0.744 2.001 1.00 92.75 165 ASP A N 1
ATOM 1338 C CA . ASP A 1 165 ? 1.918 -0.218 3.363 1.00 92.75 165 ASP A CA 1
ATOM 1339 C C . ASP A 1 165 ? 1.080 -1.057 4.338 1.00 92.75 165 ASP A C 1
ATOM 1341 O O . ASP A 1 165 ? -0.088 -1.350 4.059 1.00 92.75 165 ASP A O 1
ATOM 1345 N N . GLN A 1 166 ? 1.670 -1.438 5.472 1.00 93.88 166 GLN A N 1
ATOM 1346 C CA . GLN A 1 166 ? 1.003 -2.301 6.448 1.00 93.88 166 GLN A CA 1
ATOM 1347 C C . GLN A 1 166 ? -0.071 -1.572 7.262 1.00 93.88 166 GLN A C 1
ATOM 1349 O O . GLN A 1 166 ? -1.038 -2.194 7.690 1.00 93.88 166 GLN A O 1
ATOM 1354 N N . GLU A 1 167 ? 0.056 -0.263 7.468 1.00 92.31 167 GLU A N 1
ATOM 1355 C CA . GLU A 1 167 ? -0.888 0.500 8.290 1.00 92.31 167 GLU A CA 1
ATOM 1356 C C . GLU A 1 167 ? -2.067 1.000 7.461 1.00 92.31 167 GLU A C 1
ATOM 1358 O O . GLU A 1 167 ? -3.216 0.942 7.881 1.00 92.31 167 GLU A O 1
ATOM 1363 N N . THR A 1 168 ? -1.793 1.480 6.252 1.00 91.38 168 THR A N 1
ATOM 1364 C CA . THR A 1 168 ? -2.788 2.132 5.397 1.00 91.38 168 THR A CA 1
ATOM 1365 C C . THR A 1 168 ? -3.384 1.194 4.353 1.00 91.38 168 THR A C 1
ATOM 1367 O O . THR A 1 168 ? -4.372 1.570 3.718 1.00 91.38 168 THR A O 1
ATOM 1370 N N . ALA A 1 169 ? -2.812 0.004 4.139 1.00 92.00 169 ALA A N 1
ATOM 1371 C CA . ALA A 1 169 ? -3.189 -0.916 3.061 1.00 92.00 169 ALA A CA 1
ATOM 1372 C C . ALA A 1 169 ? -3.110 -0.285 1.655 1.00 92.00 169 ALA A C 1
ATOM 1374 O O . ALA A 1 169 ? -3.837 -0.674 0.738 1.00 92.00 169 ALA A O 1
ATOM 1375 N N . GLN A 1 170 ? -2.249 0.723 1.475 1.00 89.50 170 GLN A N 1
ATOM 1376 C CA . GLN A 1 170 ? -2.055 1.395 0.193 1.00 89.50 170 GLN A CA 1
ATOM 1377 C C . GLN A 1 170 ? -0.753 0.946 -0.485 1.00 89.50 170 GLN A C 1
ATOM 1379 O O . GLN A 1 170 ? 0.274 0.793 0.176 1.00 89.50 170 GLN A O 1
ATOM 1384 N N . PRO A 1 171 ? -0.744 0.776 -1.817 1.00 88.88 171 PRO A N 1
ATOM 1385 C CA . PRO A 1 171 ? 0.487 0.554 -2.562 1.00 88.88 171 PRO A CA 1
ATOM 1386 C C . PRO A 1 171 ? 1.298 1.858 -2.635 1.00 88.88 171 PRO A C 1
ATOM 1388 O O . PRO A 1 171 ? 0.937 2.791 -3.354 1.00 88.88 171 PRO A O 1
ATOM 1391 N N . ILE A 1 172 ? 2.414 1.923 -1.908 1.00 87.12 172 ILE A N 1
ATOM 1392 C CA . ILE A 1 172 ? 3.303 3.099 -1.869 1.00 87.12 172 ILE A CA 1
ATOM 1393 C C . ILE A 1 172 ? 4.116 3.199 -3.160 1.00 87.12 172 ILE A C 1
ATOM 1395 O O . ILE A 1 172 ? 4.338 4.284 -3.707 1.00 87.12 172 ILE A O 1
ATOM 1399 N N . LEU A 1 173 ? 4.594 2.054 -3.648 1.00 85.31 173 LEU A N 1
ATOM 1400 C CA . LEU A 1 173 ? 5.484 1.979 -4.794 1.00 85.31 173 LEU A CA 1
ATOM 1401 C C . LEU A 1 173 ? 5.145 0.760 -5.643 1.00 85.31 173 LEU A C 1
ATOM 1403 O O . LEU A 1 173 ? 4.948 -0.336 -5.133 1.00 85.31 173 LEU A O 1
ATOM 1407 N N . ILE A 1 174 ? 5.110 0.963 -6.954 1.00 86.94 174 ILE A N 1
ATOM 1408 C CA . ILE A 1 174 ? 4.975 -0.103 -7.942 1.00 86.94 174 ILE A CA 1
ATOM 1409 C C . ILE A 1 174 ? 6.138 0.073 -8.916 1.00 86.94 174 ILE A C 1
ATOM 1411 O O . ILE A 1 174 ? 6.247 1.120 -9.567 1.00 86.94 174 ILE A O 1
ATOM 1415 N N . LEU A 1 175 ? 7.016 -0.917 -8.998 1.00 86.38 175 LEU A N 1
ATOM 1416 C CA . LEU A 1 175 ? 8.148 -0.958 -9.914 1.00 86.38 175 LEU A CA 1
ATOM 1417 C C . LEU A 1 175 ? 7.924 -2.057 -10.938 1.00 86.38 175 LEU A C 1
ATOM 1419 O O . LEU A 1 175 ? 7.594 -3.177 -10.593 1.00 86.38 175 LEU A O 1
ATOM 1423 N N . ASP A 1 176 ? 8.181 -1.741 -12.192 1.00 84.69 176 ASP A N 1
ATOM 1424 C CA . ASP A 1 176 ? 8.202 -2.695 -13.290 1.00 84.69 176 ASP A CA 1
ATOM 1425 C C . ASP A 1 176 ? 9.470 -2.450 -14.122 1.00 84.69 176 ASP A C 1
ATOM 1427 O O . ASP A 1 176 ? 10.212 -1.480 -13.889 1.00 84.69 176 ASP A O 1
ATOM 1431 N N . ARG A 1 177 ? 9.757 -3.331 -15.086 1.00 81.38 177 ARG A N 1
ATOM 1432 C CA . ARG A 1 177 ? 10.933 -3.194 -15.960 1.00 81.38 177 ARG A CA 1
ATOM 1433 C C . ARG A 1 177 ? 10.984 -1.837 -16.674 1.00 81.38 177 ARG A C 1
ATOM 1435 O O . ARG A 1 177 ? 12.060 -1.245 -16.753 1.00 81.38 177 ARG A O 1
ATOM 1442 N N . GLY A 1 178 ? 9.845 -1.333 -17.148 1.00 79.44 178 GLY A N 1
ATOM 1443 C CA . GLY A 1 178 ? 9.746 -0.028 -17.803 1.00 79.44 178 GLY A CA 1
ATOM 1444 C C . GLY A 1 178 ? 10.096 1.104 -16.840 1.00 79.44 178 GLY A C 1
ATOM 1445 O O . GLY A 1 178 ? 10.997 1.895 -17.103 1.00 79.44 178 GLY A O 1
ATOM 1446 N N . ARG A 1 179 ? 9.492 1.134 -15.653 1.00 79.69 179 ARG A N 1
ATOM 1447 C CA . ARG A 1 179 ? 9.780 2.146 -14.628 1.00 79.69 179 ARG A CA 1
ATOM 1448 C C . ARG A 1 179 ? 11.225 2.146 -14.174 1.00 79.69 179 ARG A C 1
ATOM 1450 O O . ARG A 1 179 ? 11.768 3.222 -13.934 1.00 79.69 179 ARG A O 1
ATOM 1457 N N . ARG A 1 180 ? 11.859 0.979 -14.058 1.00 82.44 180 ARG A N 1
ATOM 1458 C CA . ARG A 1 180 ? 13.294 0.890 -13.744 1.00 82.44 180 ARG A CA 1
ATOM 1459 C C . ARG A 1 180 ? 14.135 1.563 -14.819 1.00 82.44 180 ARG A C 1
ATOM 1461 O O . ARG A 1 180 ? 15.011 2.355 -14.484 1.00 82.44 180 ARG A O 1
ATOM 1468 N N . PHE A 1 181 ? 13.818 1.303 -16.084 1.00 81.44 181 PHE A N 1
ATOM 1469 C CA . PHE A 1 181 ? 14.468 1.959 -17.212 1.00 81.44 181 PHE A CA 1
ATOM 1470 C C . PHE A 1 181 ? 14.238 3.478 -17.200 1.00 81.44 181 PHE A C 1
ATOM 1472 O O . PHE A 1 181 ? 15.189 4.248 -17.301 1.00 81.44 181 PHE A O 1
ATOM 1479 N N . GLY A 1 182 ? 13.007 3.925 -16.947 1.00 77.31 182 GLY A N 1
ATOM 1480 C CA . GLY A 1 182 ? 12.694 5.348 -16.808 1.00 77.31 182 GLY A CA 1
ATOM 1481 C C . GLY A 1 182 ? 13.450 6.039 -15.672 1.00 77.31 182 GLY A C 1
ATOM 1482 O O . GLY A 1 182 ? 14.006 7.121 -15.852 1.00 77.31 182 GLY A O 1
ATOM 1483 N N . LEU A 1 183 ? 13.520 5.405 -14.498 1.00 80.25 183 LEU A N 1
ATOM 1484 C CA . LEU A 1 183 ? 14.290 5.915 -13.360 1.00 80.25 183 LEU A CA 1
ATOM 1485 C C . LEU A 1 183 ? 15.795 5.974 -13.650 1.00 80.25 183 LEU A C 1
ATOM 1487 O O . LEU A 1 183 ? 16.475 6.821 -13.073 1.00 80.25 183 LEU A O 1
ATOM 1491 N N . TRP A 1 184 ? 16.307 5.094 -14.511 1.00 80.81 184 TRP A N 1
ATOM 1492 C CA . TRP A 1 184 ? 17.692 5.126 -14.972 1.00 80.81 184 TRP A CA 1
ATOM 1493 C C . TRP A 1 184 ? 17.941 6.286 -15.945 1.00 80.81 184 TRP A C 1
ATOM 1495 O O . TRP A 1 184 ? 18.862 7.059 -15.709 1.00 80.81 184 TRP A O 1
ATOM 1505 N N . ILE A 1 185 ? 17.069 6.503 -16.939 1.00 79.88 185 ILE A N 1
ATOM 1506 C CA . ILE A 1 185 ? 17.169 7.643 -17.877 1.00 79.88 185 ILE A CA 1
ATOM 1507 C C . ILE A 1 185 ? 17.170 8.996 -17.152 1.00 79.88 185 ILE A C 1
ATOM 1509 O O . ILE A 1 185 ? 17.866 9.928 -17.545 1.00 79.88 185 ILE A O 1
ATOM 1513 N N . VAL A 1 186 ? 16.385 9.133 -16.083 1.00 75.38 186 VAL A N 1
ATOM 1514 C CA . VAL A 1 186 ? 16.333 10.387 -15.310 1.00 75.38 186 VAL A CA 1
ATOM 1515 C C . VAL A 1 186 ? 17.605 10.611 -14.476 1.00 75.38 186 VAL A C 1
ATOM 1517 O O . VAL A 1 186 ? 17.856 11.732 -14.043 1.00 75.38 186 VAL A O 1
ATOM 1520 N N . LYS A 1 187 ? 18.403 9.565 -14.226 1.00 75.19 187 LYS A N 1
ATOM 1521 C CA . LYS A 1 187 ? 19.684 9.667 -13.507 1.00 75.19 187 LYS A CA 1
ATOM 1522 C C . LYS A 1 187 ? 20.885 9.924 -14.421 1.00 75.19 187 LYS A C 1
ATOM 1524 O O . LYS A 1 187 ? 21.904 10.363 -13.898 1.00 75.19 187 LYS A O 1
ATOM 1529 N N . LEU A 1 188 ? 20.773 9.604 -15.711 1.00 69.00 188 LEU A N 1
ATOM 1530 C CA . LEU A 1 188 ? 21.740 9.992 -16.742 1.00 69.00 188 LEU A CA 1
ATOM 1531 C C . LEU A 1 188 ? 21.654 11.495 -17.014 1.00 69.00 188 LEU A C 1
ATOM 1533 O O . LEU A 1 188 ? 22.729 12.097 -17.194 1.00 69.00 188 LEU A O 1
#

Sequence (188 aa):
MKLRNFHRLLGLFLFLFILNASLSGVFRANAKWWYWKDRPAKKEAAFLAPPTVDFEEAFKIYQSRFPEGQILQIELKSLLGKPVYLFQTDRPQAKYVLMSAASGEILSPIGLELAIQIARSFVNKSDALALSENLPSFKARKANEPRPVFRIVFRDTLKTEIFVDQETAQPILILDRGRRFGLWIVKL

Radius of gyration: 23.33 Å; chains: 1; bounding box: 73×38×60 Å

Foldseek 3Di:
DPPVVVVVVVVVVVVVVVVLVVVLVVCVVCLCVFQVPDQPPPCQQAQPDDQPADPVNLVVLCCVVPVDWDFPDWDWGAQVNFTWIWTQTPDPPARIWIAGSHPSHTCALPDPVSLVVLVCVRDPVPWAWDDKDWDQFCDDPPRPGTATWIWTFTPDPFRWIWTAGRHRRDTPDIDTNSVVVVVVSVVD